Protein AF-A0A2W7SEW5-F1 (afdb_monomer)

Organism: NCBI:txid57028

Nearest PDB structures (foldseek):
  3fzh-assembly2_B  TM=6.702E-01  e=7.335E-01  Homo sapiens
  3gei-assembly2_C  TM=5.843E-01  e=5.708E-01  Chlorobaculum tepidum
  3jrm-assembly1_O  TM=4.200E-01  e=2.211E+00  Trypanosoma brucei
  3jtl-assembly1_O  TM=4.297E-01  e=3.838E+00  Trypanosoma brucei
  5vxl-assembly1_A  TM=3.438E-01  e=4.035E+00  Shigella flexneri

Foldseek 3Di:
DDPVVVVVVVVVVVVPPPDDPPPPDDDDDDDDDDDDDDDDDDDDDDDDDPPPPPPPDQQCLVLLVLLVVLLVLLVVLLVLLVVLVVDPDDPVVSQVSVVVSLVSLLVSLVSLLVSLVCQLVDPRDDDPQLNVLSVVLNVLSVVLNVVSVVDDDSVVSSVSSVVNSVSSLCSQPVPVVVVSCVVCVVPDDPPDDPVPPPRPPSNDDPDDDD

Radius of gyration: 24.4 Å; Cα contacts (8 Å, |Δi|>4): 105; chains: 1; bounding box: 63×53×71 Å

Structure (mmCIF, N/CA/C/O backbone):
data_AF-A0A2W7SEW5-F1
#
_entry.id   AF-A0A2W7SEW5-F1
#
loop_
_atom_site.group_PDB
_atom_site.id
_atom_site.type_symbol
_atom_site.label_atom_id
_atom_site.label_alt_id
_atom_site.label_comp_id
_atom_site.label_asym_id
_atom_site.label_entity_id
_atom_site.label_seq_id
_atom_site.pdbx_PDB_ins_code
_atom_site.Cartn_x
_atom_site.Cartn_y
_atom_site.Cartn_z
_atom_site.occupancy
_atom_site.B_iso_or_equiv
_atom_site.auth_seq_id
_atom_site.auth_comp_id
_atom_site.auth_asym_id
_atom_site.auth_atom_id
_atom_site.pdbx_PDB_model_num
ATOM 1 N N . MET A 1 1 ? -12.255 12.627 33.736 1.00 47.53 1 MET A N 1
ATOM 2 C CA . MET A 1 1 ? -11.093 12.650 32.822 1.00 47.53 1 MET A CA 1
ATOM 3 C C . MET A 1 1 ? -9.847 12.834 33.675 1.00 47.53 1 MET A C 1
ATOM 5 O O . MET A 1 1 ? -9.766 13.828 34.385 1.00 47.53 1 MET A O 1
ATOM 9 N N . SER A 1 2 ? -8.969 11.829 33.752 1.00 45.78 2 SER A N 1
ATOM 10 C CA . SER A 1 2 ? -7.806 11.903 34.648 1.00 45.78 2 SER A CA 1
ATOM 11 C C . SER A 1 2 ? -6.710 12.773 34.015 1.00 45.78 2 SER A C 1
ATOM 13 O O . SER A 1 2 ? -6.513 12.686 32.800 1.00 45.78 2 SER A O 1
ATOM 15 N N . PRO A 1 3 ? -5.963 13.579 34.793 1.00 49.19 3 PRO A N 1
ATOM 16 C CA . PRO A 1 3 ? -4.888 14.414 34.253 1.00 49.19 3 PRO A CA 1
ATOM 17 C C . PRO A 1 3 ? -3.811 13.584 33.536 1.00 49.19 3 PRO A C 1
ATOM 19 O O . PRO A 1 3 ? -3.187 14.069 32.602 1.00 49.19 3 PRO A O 1
ATOM 22 N N . LYS A 1 4 ? -3.663 12.297 33.876 1.00 42.34 4 LYS A N 1
ATOM 23 C CA . LYS A 1 4 ? -2.726 11.368 33.225 1.00 42.34 4 LYS A CA 1
ATOM 24 C C . LYS A 1 4 ? -3.139 10.992 31.792 1.00 42.34 4 LYS A C 1
ATOM 26 O O . LYS A 1 4 ? -2.266 10.799 30.954 1.00 42.34 4 LYS A O 1
ATOM 31 N N . SER A 1 5 ? -4.440 10.957 31.482 1.00 45.31 5 SER A N 1
ATOM 32 C CA . SER A 1 5 ? -4.936 10.701 30.116 1.00 45.31 5 SER A CA 1
ATOM 33 C C . SER A 1 5 ? -4.795 11.911 29.191 1.00 45.31 5 SER A C 1
ATOM 35 O O . SER A 1 5 ? -4.701 11.739 27.981 1.00 45.31 5 SER A O 1
ATOM 37 N N . PHE A 1 6 ? -4.752 13.127 29.743 1.00 48.56 6 PHE A N 1
ATOM 38 C CA . PHE A 1 6 ? -4.587 14.348 28.951 1.00 48.56 6 PHE A CA 1
ATOM 39 C C . PHE A 1 6 ? -3.148 14.506 28.437 1.00 48.56 6 PHE A C 1
ATOM 41 O O . PHE A 1 6 ? -2.935 14.901 27.295 1.00 48.56 6 PHE A O 1
ATOM 48 N N . PHE A 1 7 ? -2.151 14.107 29.236 1.00 45.91 7 PHE A N 1
ATOM 49 C CA . PHE A 1 7 ? -0.746 14.162 28.823 1.00 45.91 7 PHE A CA 1
ATOM 50 C C . PHE A 1 7 ? -0.387 13.141 27.732 1.00 45.91 7 PHE A C 1
ATOM 52 O O . PHE A 1 7 ? 0.429 13.456 26.870 1.00 45.91 7 PHE A O 1
ATOM 59 N N . LEU A 1 8 ? -1.018 11.959 27.701 1.00 46.84 8 LEU A N 1
ATOM 60 C CA . LEU A 1 8 ? -0.749 10.958 26.657 1.00 46.84 8 LEU A CA 1
ATOM 61 C C . LEU A 1 8 ? -1.276 11.400 25.276 1.00 46.84 8 LEU A C 1
ATOM 63 O O . LEU A 1 8 ? -0.631 11.156 24.258 1.00 46.84 8 LEU A O 1
ATOM 67 N N . PHE A 1 9 ? -2.408 12.113 25.254 1.00 46.56 9 PHE A N 1
ATOM 68 C CA . PHE A 1 9 ? -3.007 12.666 24.034 1.00 46.56 9 PHE A CA 1
ATOM 69 C C . PHE A 1 9 ? -2.140 13.768 23.399 1.00 46.56 9 PHE A C 1
ATOM 71 O O . PHE A 1 9 ? -2.052 13.856 22.175 1.00 46.56 9 PHE A O 1
ATOM 78 N N . CYS A 1 10 ? -1.440 14.569 24.210 1.00 46.47 10 CYS A N 1
ATOM 79 C CA . CYS A 1 10 ? -0.571 15.636 23.706 1.00 46.47 10 CYS A CA 1
ATOM 80 C C . CYS A 1 10 ? 0.749 15.119 23.109 1.00 46.47 10 CYS A C 1
ATOM 82 O O . CYS A 1 10 ? 1.218 15.680 22.122 1.00 46.47 10 CYS A O 1
ATOM 84 N N . PHE A 1 11 ? 1.340 14.047 23.650 1.00 43.56 11 PHE A N 1
ATOM 85 C CA . PHE A 1 11 ? 2.615 13.526 23.132 1.00 43.56 11 PHE A CA 1
ATOM 86 C C . PHE A 1 11 ? 2.466 12.719 21.833 1.00 43.56 11 PHE A C 1
ATOM 88 O O . PHE A 1 11 ? 3.335 12.811 20.968 1.00 43.56 11 PHE A O 1
ATOM 95 N N . LEU A 1 12 ? 1.355 11.999 21.641 1.00 44.78 12 LEU A N 1
ATOM 96 C CA . LEU A 1 12 ? 1.071 11.308 20.374 1.00 44.78 12 LEU A CA 1
ATOM 97 C C . LEU A 1 12 ? 0.577 12.263 19.275 1.00 44.78 12 LEU A C 1
ATOM 99 O O . LEU A 1 12 ? 0.897 12.055 18.109 1.00 44.78 12 LEU A O 1
ATOM 103 N N . GLY A 1 13 ? -0.122 13.348 19.631 1.00 43.12 13 GLY A N 1
ATOM 104 C CA . GLY A 1 13 ? -0.536 14.381 18.673 1.00 43.12 13 GLY A CA 1
ATOM 105 C C . GLY A 1 13 ? 0.619 15.239 18.1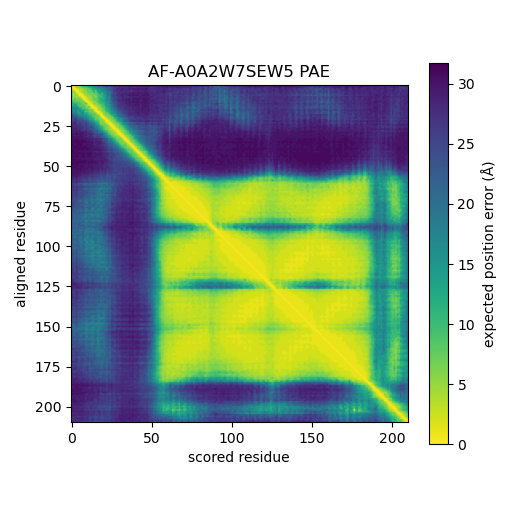40 1.00 43.12 13 GLY A C 1
ATOM 106 O O . GLY A 1 13 ? 0.611 15.618 16.972 1.00 43.12 13 GLY A O 1
ATOM 107 N N . LEU A 1 14 ? 1.645 15.515 18.955 1.00 43.53 14 LEU A N 1
ATOM 108 C CA . LEU A 1 14 ? 2.784 16.360 18.558 1.00 43.53 14 LEU A CA 1
ATOM 109 C C . LEU A 1 14 ? 3.867 15.627 17.751 1.00 43.53 14 LEU A C 1
ATOM 111 O O . LEU A 1 14 ? 4.602 16.278 17.012 1.00 43.53 14 LEU A O 1
ATOM 115 N N . ALA A 1 15 ? 3.942 14.296 17.822 1.00 41.81 15 ALA A N 1
ATOM 116 C CA . ALA A 1 15 ? 4.869 13.515 16.997 1.00 41.81 15 ALA A CA 1
ATOM 117 C C . ALA A 1 15 ? 4.378 13.303 15.546 1.00 41.81 15 ALA A C 1
ATOM 119 O O . ALA A 1 15 ? 5.155 12.881 14.694 1.00 41.81 15 ALA A O 1
ATOM 120 N N . LEU A 1 16 ? 3.108 13.612 15.248 1.00 44.47 16 LEU A N 1
ATOM 121 C CA . LEU A 1 16 ? 2.464 13.319 13.957 1.00 44.4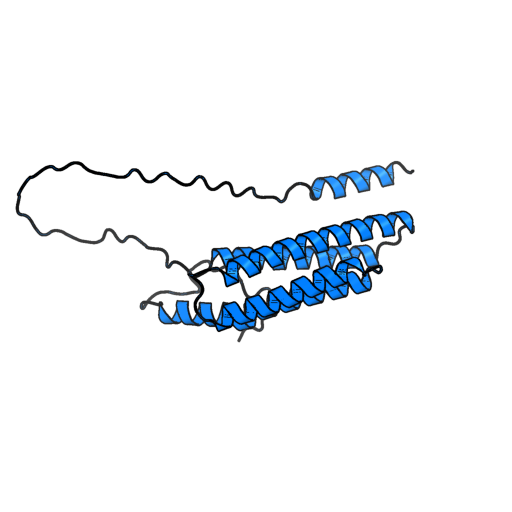7 16 LEU A CA 1
ATOM 122 C C . LEU A 1 16 ? 2.326 14.529 13.013 1.00 44.47 16 LEU A C 1
ATOM 124 O O . LEU A 1 16 ? 1.912 14.359 11.870 1.00 44.47 16 LEU A O 1
ATOM 128 N N . VAL A 1 17 ? 2.695 15.742 13.445 1.00 44.25 17 VAL A N 1
ATOM 129 C CA . VAL A 1 17 ? 2.587 16.974 12.625 1.00 44.25 17 VAL A CA 1
ATOM 130 C C . VAL A 1 17 ? 3.860 17.254 11.803 1.00 44.25 17 VAL A C 1
ATOM 132 O O . VAL A 1 17 ? 3.862 18.105 10.918 1.00 44.25 17 VAL A O 1
ATOM 135 N N . PHE A 1 18 ? 4.944 16.507 12.023 1.00 43.59 18 PHE A N 1
ATOM 136 C CA . PHE A 1 18 ? 6.248 16.750 11.398 1.00 43.59 18 PHE A CA 1
ATOM 137 C C . PHE A 1 18 ? 6.627 15.680 10.361 1.00 43.59 18 PHE A C 1
ATOM 139 O O . PHE A 1 18 ? 7.661 15.032 10.479 1.00 43.59 18 PHE A O 1
ATOM 146 N N . TRP A 1 19 ? 5.817 15.483 9.314 1.00 44.72 19 TRP A N 1
ATOM 147 C CA . TRP A 1 19 ? 6.335 14.848 8.090 1.00 44.72 19 TRP A CA 1
ATOM 148 C C . TRP A 1 19 ? 5.566 15.234 6.820 1.00 44.72 19 TRP A C 1
ATOM 150 O O . TRP A 1 19 ? 4.920 14.417 6.171 1.00 44.72 19 TRP A O 1
ATOM 160 N N . MET A 1 20 ? 5.693 16.495 6.412 1.00 32.81 20 MET A N 1
ATOM 161 C CA . MET A 1 20 ? 5.614 16.850 4.994 1.00 32.81 20 MET A CA 1
ATOM 162 C C . MET A 1 20 ? 6.879 17.619 4.614 1.00 32.81 20 MET A C 1
ATOM 164 O O . MET A 1 20 ? 6.982 18.799 4.946 1.00 32.81 20 MET A O 1
ATOM 168 N N . PRO A 1 21 ? 7.859 17.007 3.923 1.00 43.00 21 PRO A N 1
ATOM 169 C CA . PRO A 1 21 ? 8.806 17.800 3.167 1.00 43.00 21 PRO A CA 1
ATOM 170 C C . PRO A 1 21 ? 8.039 18.399 1.986 1.00 43.00 21 PRO A C 1
ATOM 172 O O . PRO A 1 21 ? 7.715 17.720 1.012 1.00 43.00 21 PRO A O 1
ATOM 175 N N . ALA A 1 22 ? 7.711 19.684 2.107 1.00 42.72 22 ALA A N 1
ATOM 176 C CA . ALA A 1 22 ? 7.365 20.519 0.974 1.00 42.72 22 ALA A CA 1
ATOM 177 C C . ALA A 1 22 ? 8.596 20.593 0.060 1.00 42.72 22 ALA A C 1
ATOM 179 O O . ALA A 1 22 ? 9.499 21.400 0.274 1.00 42.72 22 ALA A O 1
ATOM 180 N N . PHE A 1 23 ? 8.654 19.727 -0.950 1.00 39.62 23 PHE A N 1
ATOM 181 C CA . PHE A 1 23 ? 9.572 19.896 -2.069 1.00 39.62 23 PHE A CA 1
ATOM 182 C C . PHE A 1 23 ? 9.029 21.013 -2.964 1.00 39.62 23 PHE A C 1
ATOM 184 O O . PHE A 1 23 ? 8.355 20.774 -3.960 1.00 39.62 23 PHE A O 1
ATOM 191 N N . ALA A 1 24 ? 9.298 22.257 -2.576 1.00 37.41 24 ALA A N 1
ATOM 192 C CA . ALA A 1 24 ? 9.266 23.384 -3.494 1.00 37.41 24 ALA A CA 1
ATOM 193 C C . ALA A 1 24 ? 10.614 23.409 -4.229 1.00 37.41 24 ALA A C 1
ATOM 195 O O . ALA A 1 24 ? 11.582 23.994 -3.745 1.00 37.41 24 ALA A O 1
ATOM 196 N N . GLN A 1 25 ? 10.708 22.725 -5.371 1.00 37.59 25 GLN A N 1
ATOM 197 C CA . GLN A 1 25 ? 11.825 22.931 -6.290 1.00 37.59 25 GLN A CA 1
ATOM 198 C C . GLN A 1 25 ? 11.532 24.151 -7.161 1.00 37.59 25 GLN A C 1
ATOM 200 O O . GLN A 1 25 ? 10.674 24.141 -8.042 1.00 37.59 25 GLN A O 1
ATOM 205 N N . THR A 1 26 ? 12.266 25.220 -6.876 1.00 34.88 26 THR A N 1
ATOM 206 C CA . THR A 1 26 ? 12.428 26.388 -7.734 1.00 34.88 26 THR A CA 1
ATOM 207 C C . THR A 1 26 ? 13.027 25.938 -9.066 1.00 34.88 26 THR A C 1
ATOM 209 O O . THR A 1 26 ? 14.179 25.516 -9.117 1.00 34.88 26 THR A O 1
ATOM 212 N N . ILE A 1 27 ? 12.246 26.027 -10.141 1.00 37.16 27 ILE A N 1
ATOM 213 C CA . ILE A 1 27 ? 12.718 25.872 -11.520 1.00 37.16 27 ILE A CA 1
ATOM 214 C C . ILE A 1 27 ? 13.697 27.026 -11.802 1.00 37.16 27 ILE A C 1
ATOM 216 O O . ILE A 1 27 ? 13.270 28.184 -11.737 1.00 37.16 27 ILE A O 1
ATOM 220 N N . PRO A 1 28 ? 14.986 26.791 -12.114 1.00 37.00 28 PRO A N 1
ATOM 221 C CA . PRO A 1 28 ? 15.821 27.856 -12.639 1.00 37.00 28 PRO A CA 1
ATOM 222 C C . PRO A 1 28 ? 15.351 28.176 -14.061 1.00 37.00 28 PRO A C 1
ATOM 224 O O . PRO A 1 28 ? 15.346 27.330 -14.954 1.00 37.00 28 PRO A O 1
ATOM 227 N N . ALA A 1 29 ? 14.906 29.416 -14.244 1.00 34.03 29 ALA A N 1
ATOM 228 C CA . ALA A 1 29 ? 14.510 29.963 -15.528 1.00 34.03 29 ALA A CA 1
ATOM 229 C C . ALA A 1 29 ? 15.651 29.830 -16.549 1.00 34.03 29 ALA A C 1
ATOM 231 O O . ALA A 1 29 ? 16.773 30.265 -16.305 1.00 34.03 29 ALA A O 1
ATOM 232 N N . VAL A 1 30 ? 15.332 29.266 -17.712 1.00 39.06 30 VAL A N 1
ATOM 233 C CA . VAL A 1 30 ? 16.161 29.309 -18.920 1.00 39.06 30 VAL A CA 1
ATOM 234 C C . VAL A 1 30 ? 16.132 30.736 -19.484 1.00 39.06 30 VAL A C 1
ATOM 236 O O . VAL A 1 30 ? 15.051 31.191 -19.866 1.00 39.06 30 VAL A O 1
ATOM 239 N N . PRO A 1 31 ? 17.261 31.455 -19.626 1.00 37.66 31 PRO A N 1
ATOM 240 C CA . PRO A 1 31 ? 17.303 32.624 -20.491 1.00 37.66 31 PRO A CA 1
ATOM 241 C C . PRO A 1 31 ? 17.584 32.189 -21.935 1.00 37.66 31 PRO A C 1
ATOM 243 O O . PRO A 1 31 ? 18.616 31.599 -22.256 1.00 37.66 31 PRO A O 1
ATOM 246 N N . LYS A 1 32 ? 16.637 32.490 -22.825 1.00 38.16 32 LYS A N 1
ATOM 247 C CA . LYS A 1 32 ? 16.765 32.305 -24.272 1.00 38.16 32 LYS A CA 1
ATOM 248 C C . LYS A 1 32 ? 17.457 33.525 -24.898 1.00 38.16 32 LYS A C 1
ATOM 250 O O . LYS A 1 32 ? 16.972 34.644 -24.777 1.00 38.16 32 LYS A O 1
ATOM 255 N N . SER A 1 33 ? 18.474 33.222 -25.704 1.00 36.97 33 SER A N 1
ATOM 256 C CA . SER A 1 33 ? 18.864 33.870 -26.969 1.00 36.97 33 SER A CA 1
ATOM 257 C C . SER A 1 33 ? 19.933 34.984 -27.015 1.00 36.97 33 SER A C 1
ATOM 259 O O . SER A 1 33 ? 19.801 36.045 -26.421 1.00 36.97 33 SER A O 1
ATOM 261 N N . LEU A 1 34 ? 20.922 34.683 -27.876 1.00 32.50 34 LEU A N 1
ATOM 262 C CA . LEU A 1 34 ? 21.529 35.483 -28.954 1.00 32.50 34 LEU A CA 1
ATOM 263 C C . LEU A 1 34 ? 22.342 36.747 -28.619 1.00 32.50 34 LEU A C 1
ATOM 265 O O . LEU A 1 34 ? 21.792 37.812 -28.372 1.00 32.50 34 LEU A O 1
ATOM 269 N N . SER A 1 35 ? 23.650 36.676 -28.894 1.00 29.09 35 SER A N 1
ATOM 270 C CA . SER A 1 35 ? 24.317 37.705 -29.701 1.00 29.09 35 SER A CA 1
ATOM 271 C C . SER A 1 35 ? 25.503 37.129 -30.479 1.00 29.09 35 SER A C 1
ATOM 273 O O . SER A 1 35 ? 26.324 36.385 -29.953 1.00 29.09 35 SER A O 1
ATOM 275 N N . VAL A 1 36 ? 25.536 37.503 -31.754 1.00 34.16 36 VAL A N 1
ATOM 276 C CA . VAL A 1 36 ? 26.555 37.272 -32.782 1.00 34.16 36 VAL A CA 1
ATOM 277 C C . VAL A 1 36 ? 27.853 38.017 -32.438 1.00 34.16 36 VAL A C 1
ATOM 279 O O . VAL A 1 36 ? 27.797 39.119 -31.892 1.00 34.16 36 VAL A O 1
ATOM 282 N N . GLY A 1 37 ? 29.006 37.439 -32.791 1.00 30.12 37 GLY A N 1
ATOM 283 C CA . GLY A 1 37 ? 30.321 38.075 -32.662 1.00 30.12 37 GLY A CA 1
ATOM 284 C C . GLY A 1 37 ? 31.451 37.223 -33.247 1.00 30.12 37 GLY A C 1
ATOM 285 O O . GLY A 1 37 ? 31.968 36.324 -32.602 1.00 30.12 37 GLY A O 1
ATOM 286 N N . GLU A 1 38 ? 31.777 37.519 -34.496 1.00 30.56 38 GLU A N 1
ATOM 287 C CA . GLU A 1 38 ? 32.807 36.978 -35.387 1.00 30.56 38 GLU A CA 1
ATOM 288 C C . GLU A 1 38 ? 34.249 37.112 -34.842 1.00 30.56 38 GLU A C 1
ATOM 290 O O . GLU A 1 38 ? 34.602 38.139 -34.268 1.00 30.56 38 GLU A O 1
ATOM 295 N N . GLY A 1 39 ? 35.108 36.100 -35.052 1.00 29.50 39 GLY A N 1
ATOM 296 C CA . GLY A 1 39 ? 36.534 36.187 -34.701 1.00 29.50 39 GLY A CA 1
ATOM 297 C C . GLY A 1 39 ? 37.339 34.897 -34.905 1.00 29.50 39 GLY A C 1
ATOM 298 O O . GLY A 1 39 ? 37.435 34.059 -34.016 1.00 29.50 39 GLY A O 1
ATOM 299 N N . LEU A 1 40 ? 37.950 34.755 -36.083 1.00 38.50 40 LEU A N 1
ATOM 300 C CA . LEU A 1 40 ? 38.948 33.738 -36.440 1.00 38.50 40 LEU A CA 1
ATOM 301 C C . LEU A 1 40 ? 40.200 33.784 -35.539 1.00 38.50 40 LEU A C 1
ATOM 303 O O . LEU A 1 40 ? 40.872 34.813 -35.487 1.00 38.50 40 LEU A O 1
ATOM 307 N N . SER A 1 41 ? 40.621 32.642 -34.979 1.00 30.75 41 SER A N 1
ATOM 308 C CA . SER A 1 41 ? 42.050 32.288 -34.864 1.00 30.75 41 SER A CA 1
ATOM 309 C C . SER A 1 41 ? 42.286 30.797 -34.601 1.00 30.75 41 SER A C 1
ATOM 311 O O . SER A 1 41 ? 41.659 30.172 -33.753 1.00 30.75 41 SER A O 1
ATOM 313 N N . LYS A 1 42 ? 43.219 30.248 -35.387 1.00 40.00 42 LYS A N 1
ATOM 314 C CA . LYS A 1 42 ? 43.792 28.896 -35.337 1.00 40.00 42 LYS A CA 1
ATOM 315 C C . LYS A 1 42 ? 44.399 28.570 -33.967 1.00 40.00 42 LYS A C 1
ATOM 317 O O . LYS A 1 42 ? 45.171 29.369 -33.450 1.00 40.00 42 LYS A O 1
ATOM 322 N N . GLY A 1 43 ? 44.206 27.331 -33.509 1.00 27.16 43 GLY A N 1
ATOM 323 C CA . GLY A 1 43 ? 45.063 26.700 -32.502 1.00 27.16 43 GLY A CA 1
ATOM 324 C C . GLY A 1 43 ? 44.417 25.505 -31.796 1.00 27.16 43 GLY A C 1
ATOM 325 O O . GLY A 1 43 ? 43.794 25.672 -30.760 1.00 27.16 43 GLY A O 1
ATOM 326 N N . PHE A 1 44 ? 44.608 24.296 -32.326 1.00 36.09 44 PHE A N 1
ATOM 327 C CA . PHE A 1 44 ? 44.668 23.065 -31.519 1.00 36.09 44 PHE A CA 1
ATOM 328 C C . PHE A 1 44 ? 46.156 22.683 -31.380 1.00 36.09 44 PHE A C 1
ATOM 330 O O . PHE A 1 44 ? 46.926 23.099 -32.254 1.00 36.09 44 PHE A O 1
ATOM 337 N N . PRO A 1 45 ? 46.597 21.841 -30.421 1.00 50.00 45 PRO A N 1
ATOM 338 C CA . PRO A 1 45 ? 45.873 21.188 -29.322 1.00 50.00 45 PRO A CA 1
ATOM 339 C C . PRO A 1 45 ? 46.564 21.367 -27.943 1.00 50.00 45 PRO A C 1
ATOM 341 O O . PRO A 1 45 ? 47.779 21.515 -27.857 1.00 50.00 45 PRO A O 1
ATOM 344 N N . SER A 1 46 ? 45.825 21.263 -26.838 1.00 32.56 46 SER A N 1
ATOM 345 C CA . SER A 1 46 ? 46.385 20.822 -25.548 1.00 32.56 46 SER A CA 1
ATOM 346 C C . SER A 1 46 ? 45.260 20.290 -24.660 1.00 32.56 46 SER A C 1
ATOM 348 O O . SER A 1 46 ? 44.124 20.737 -24.792 1.00 32.56 46 SER A O 1
ATOM 350 N N . GLY A 1 47 ? 45.586 19.279 -23.854 1.00 28.22 47 GLY A N 1
ATOM 351 C CA . GLY A 1 47 ? 44.684 18.312 -23.219 1.00 28.22 47 GLY A CA 1
ATOM 352 C C . GLY A 1 47 ? 43.527 18.914 -22.417 1.00 28.22 47 GLY A C 1
ATOM 353 O O . GLY A 1 47 ? 43.601 20.024 -21.915 1.00 28.22 47 GLY A O 1
ATOM 354 N N . GLY A 1 48 ? 42.397 18.227 -22.293 1.00 34.09 48 GLY A N 1
ATOM 355 C CA . GLY A 1 48 ? 42.302 16.796 -22.035 1.00 34.09 48 GLY A CA 1
ATOM 356 C C . GLY A 1 48 ? 42.027 16.623 -20.544 1.00 34.09 48 GLY A C 1
ATOM 357 O O . GLY A 1 48 ? 42.891 16.928 -19.732 1.00 34.09 48 GLY A O 1
ATOM 358 N N . LEU A 1 49 ? 40.825 16.123 -20.240 1.00 38.09 49 LEU A N 1
ATOM 359 C CA . LEU A 1 49 ? 40.311 15.761 -18.914 1.00 38.09 49 LEU A CA 1
ATOM 360 C C . LEU A 1 49 ? 39.862 16.920 -18.007 1.00 38.09 49 LEU A C 1
ATOM 362 O O . LEU A 1 49 ? 40.269 17.014 -16.855 1.00 38.09 49 LEU A O 1
ATOM 366 N N . GLU A 1 50 ? 38.863 17.685 -18.448 1.00 35.47 50 GLU A N 1
ATOM 367 C CA . GLU A 1 50 ? 37.745 17.924 -17.527 1.00 35.47 50 GLU A CA 1
ATOM 368 C C . GLU A 1 50 ? 36.914 16.641 -17.529 1.00 35.47 50 GLU A C 1
ATOM 370 O O . GLU A 1 50 ? 36.000 16.459 -18.335 1.00 35.47 50 GLU A O 1
ATOM 375 N N . SER A 1 51 ? 37.304 15.682 -16.683 1.00 38.53 51 SER A N 1
ATOM 376 C CA . SER A 1 51 ? 36.423 14.574 -16.345 1.00 38.53 51 SER A CA 1
ATOM 377 C C . SER A 1 51 ? 35.236 15.184 -15.609 1.00 38.53 51 SER A C 1
ATOM 379 O O . SER A 1 51 ? 35.256 15.367 -14.390 1.00 38.53 51 SER A O 1
ATOM 381 N N . ILE A 1 52 ? 34.196 15.533 -16.362 1.00 38.12 52 ILE A N 1
ATOM 382 C CA . ILE A 1 52 ? 32.853 15.600 -15.817 1.00 38.12 52 ILE A CA 1
ATOM 383 C C . ILE A 1 52 ? 32.599 14.175 -15.338 1.00 38.12 52 ILE A C 1
ATOM 385 O O . ILE A 1 52 ? 32.249 13.298 -16.128 1.00 38.12 52 ILE A O 1
ATOM 389 N N . THR A 1 53 ? 32.867 13.925 -14.056 1.00 39.06 53 THR A N 1
ATOM 390 C CA . THR A 1 53 ? 32.389 12.752 -13.336 1.00 39.06 53 THR A CA 1
ATOM 391 C C . THR A 1 53 ? 30.872 12.867 -13.340 1.00 39.06 53 THR A C 1
ATOM 393 O O . THR A 1 53 ? 30.251 13.350 -12.395 1.00 39.06 53 THR A O 1
ATOM 396 N N . THR A 1 54 ? 30.274 12.521 -14.476 1.00 37.19 54 THR A N 1
ATOM 397 C CA . THR A 1 54 ? 28.851 12.287 -14.620 1.00 37.19 54 THR A CA 1
ATOM 398 C C . THR A 1 54 ? 28.610 11.059 -13.772 1.00 37.19 54 THR A C 1
ATOM 400 O O . THR A 1 54 ? 28.910 9.934 -14.160 1.00 37.19 54 THR A O 1
ATOM 403 N N . LYS A 1 55 ? 28.176 11.293 -12.530 1.00 42.88 55 LYS A N 1
ATOM 404 C CA . LYS A 1 55 ? 27.597 10.243 -11.703 1.00 42.88 55 LY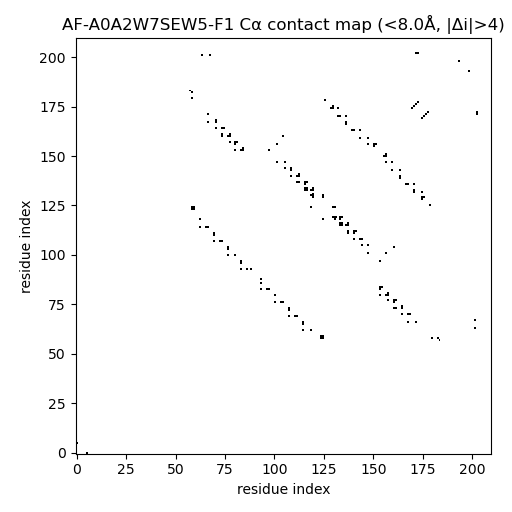S A CA 1
ATOM 405 C C . LYS A 1 55 ? 26.620 9.487 -12.610 1.00 42.88 55 LYS A C 1
ATOM 407 O O . LYS A 1 55 ? 25.783 10.162 -13.210 1.00 42.88 55 LYS A O 1
ATOM 412 N N . PRO A 1 56 ? 26.742 8.160 -12.761 1.00 49.34 56 PRO A N 1
ATOM 413 C CA . PRO A 1 56 ? 25.811 7.418 -13.590 1.00 49.34 56 PRO A CA 1
ATOM 414 C C . PRO A 1 56 ? 24.404 7.719 -13.085 1.00 49.34 56 PRO A C 1
ATOM 416 O O . PRO A 1 56 ? 24.097 7.543 -11.901 1.00 49.34 56 PRO A O 1
ATOM 419 N N . GLU A 1 57 ? 23.600 8.299 -13.967 1.00 60.19 57 GLU A N 1
ATOM 420 C CA . GLU A 1 57 ? 22.216 8.628 -13.688 1.00 60.19 57 GLU A CA 1
ATOM 421 C C . GLU A 1 57 ? 21.470 7.300 -13.615 1.00 60.19 57 GLU A C 1
ATOM 423 O O . GLU A 1 57 ? 21.277 6.620 -14.619 1.00 60.19 57 GLU A O 1
ATOM 428 N N . ILE A 1 58 ? 21.167 6.869 -12.391 1.00 64.75 58 ILE A N 1
ATOM 429 C CA . ILE A 1 58 ? 20.414 5.642 -12.150 1.00 64.75 58 ILE A CA 1
ATOM 430 C C . ILE A 1 58 ? 18.984 5.900 -12.638 1.00 64.75 58 ILE A C 1
ATOM 432 O O . ILE A 1 58 ? 18.328 6.791 -12.084 1.00 64.75 58 ILE A O 1
ATOM 436 N N . PRO A 1 59 ? 18.487 5.149 -13.634 1.00 67.19 59 PRO A N 1
ATOM 437 C CA . PRO A 1 59 ? 17.145 5.360 -14.156 1.00 67.19 59 PRO A CA 1
ATOM 438 C C . PRO A 1 59 ? 16.079 5.197 -13.058 1.00 67.19 59 PRO A C 1
ATOM 440 O O . PRO A 1 59 ? 16.161 4.291 -12.229 1.00 67.19 59 PRO A O 1
ATOM 443 N N . TYR A 1 60 ? 15.091 6.095 -13.038 1.00 72.44 60 TYR A N 1
ATOM 444 C CA . TYR A 1 60 ? 13.937 6.121 -12.112 1.00 72.44 60 TYR A CA 1
ATOM 445 C C . TYR A 1 60 ? 14.275 6.140 -10.614 1.00 72.44 60 TYR A C 1
ATOM 447 O O . TYR A 1 60 ? 13.502 5.677 -9.767 1.00 72.44 60 TYR A O 1
ATOM 455 N N . LEU A 1 61 ? 15.457 6.649 -10.252 1.00 75.50 61 LEU A N 1
ATOM 456 C CA . LEU A 1 61 ? 15.914 6.688 -8.863 1.00 75.50 61 LEU A CA 1
ATOM 457 C C . LEU A 1 61 ? 14.949 7.456 -7.944 1.00 75.50 61 LEU A C 1
ATOM 459 O O . LEU A 1 61 ? 14.763 7.079 -6.783 1.00 75.50 61 LEU A O 1
ATOM 463 N N . GLU A 1 62 ? 14.344 8.535 -8.434 1.00 78.19 62 GLU A N 1
ATOM 464 C CA . GLU A 1 62 ? 13.407 9.334 -7.643 1.00 78.19 62 GLU A CA 1
ATOM 465 C C . GLU A 1 62 ? 12.074 8.605 -7.437 1.00 78.19 62 GLU A C 1
ATOM 467 O O . GLU A 1 62 ? 11.546 8.585 -6.322 1.00 78.19 62 GLU A O 1
ATOM 472 N N . GLU A 1 63 ? 11.572 7.911 -8.453 1.00 79.62 63 GLU A N 1
ATOM 473 C CA . GLU A 1 63 ? 10.395 7.045 -8.385 1.00 79.62 63 GLU A CA 1
ATOM 474 C C . GLU A 1 63 ? 10.621 5.907 -7.382 1.00 79.62 63 GLU A C 1
ATOM 476 O O . GLU A 1 63 ? 9.773 5.643 -6.523 1.00 79.62 63 GLU A O 1
ATOM 481 N N . LEU A 1 64 ? 11.804 5.289 -7.405 1.00 79.12 64 LEU A N 1
ATOM 482 C CA . LEU A 1 64 ? 12.192 4.245 -6.458 1.00 79.12 64 LEU A CA 1
ATOM 483 C C . LEU A 1 64 ? 12.260 4.756 -5.017 1.00 79.12 64 LEU A C 1
ATOM 485 O O . LEU A 1 64 ? 11.724 4.115 -4.107 1.00 79.12 64 LEU A O 1
ATOM 489 N N . LYS A 1 65 ? 12.847 5.936 -4.783 1.00 82.44 65 LYS A N 1
ATOM 490 C CA . LYS A 1 65 ? 12.833 6.581 -3.455 1.00 82.44 65 LYS A CA 1
ATOM 491 C C . LYS A 1 65 ? 11.406 6.856 -2.986 1.00 82.44 65 LYS A C 1
ATOM 493 O O . LYS A 1 65 ? 11.078 6.656 -1.812 1.00 82.44 65 LYS A O 1
ATOM 498 N N . GLN A 1 66 ? 10.537 7.292 -3.893 1.00 82.94 66 GLN A N 1
ATOM 499 C CA . GLN A 1 66 ? 9.135 7.552 -3.588 1.00 82.94 66 GLN A CA 1
ATOM 500 C C . GLN A 1 66 ? 8.367 6.273 -3.232 1.00 82.94 66 GLN A C 1
ATOM 502 O O . GLN A 1 66 ? 7.578 6.302 -2.278 1.00 82.94 66 GLN A O 1
ATOM 507 N N . ILE A 1 67 ? 8.597 5.165 -3.940 1.00 84.25 67 ILE A N 1
ATOM 508 C CA . ILE A 1 67 ? 8.025 3.844 -3.630 1.00 84.25 67 ILE A CA 1
ATOM 509 C C . ILE A 1 67 ? 8.566 3.328 -2.292 1.00 84.25 67 ILE A C 1
ATOM 511 O O . ILE A 1 67 ? 7.800 2.879 -1.438 1.00 84.25 67 ILE A O 1
ATOM 515 N N . GLN A 1 68 ? 9.865 3.475 -2.033 1.00 83.75 68 GLN A N 1
ATOM 516 C CA . GLN A 1 68 ? 10.465 3.089 -0.756 1.00 83.75 68 GLN A CA 1
ATOM 517 C C . GLN A 1 68 ? 9.875 3.890 0.417 1.00 83.75 68 GLN A C 1
ATOM 519 O O . GLN A 1 68 ? 9.629 3.340 1.493 1.00 83.75 68 GLN A O 1
ATOM 524 N N . SER A 1 69 ? 9.598 5.181 0.216 1.00 85.56 69 SER A N 1
ATOM 525 C CA . SER A 1 69 ? 8.892 5.993 1.208 1.00 85.56 69 SER A CA 1
ATOM 526 C C . SER A 1 69 ? 7.471 5.484 1.470 1.00 85.56 69 SER A C 1
ATOM 528 O O . SER A 1 69 ? 7.052 5.513 2.623 1.00 85.56 69 SER A O 1
ATOM 530 N N . LEU A 1 70 ? 6.742 5.007 0.449 1.00 87.88 70 LEU A N 1
ATOM 531 C CA . LEU A 1 70 ? 5.420 4.391 0.648 1.00 87.88 70 LEU A CA 1
ATOM 532 C C . LEU A 1 70 ? 5.521 3.108 1.474 1.00 87.88 70 LEU A C 1
ATOM 534 O O . LEU A 1 70 ? 4.764 2.956 2.429 1.00 87.88 70 LEU A O 1
ATOM 538 N N . LYS A 1 71 ? 6.472 2.218 1.149 1.00 88.75 71 LYS A N 1
ATOM 539 C CA . LYS A 1 71 ? 6.714 0.970 1.900 1.00 88.75 71 LYS A CA 1
ATOM 540 C C . LYS A 1 71 ? 6.911 1.265 3.394 1.00 88.75 71 LYS A C 1
ATOM 542 O O . LYS A 1 71 ? 6.255 0.668 4.241 1.00 88.75 71 LYS A O 1
ATOM 547 N N . LYS A 1 72 ? 7.724 2.278 3.723 1.00 88.31 72 LYS A N 1
ATOM 548 C CA . LYS A 1 72 ? 7.930 2.728 5.114 1.00 88.31 72 LYS A CA 1
ATOM 549 C C . LYS A 1 72 ? 6.641 3.233 5.773 1.00 88.31 72 LYS A C 1
ATOM 551 O O . LYS A 1 72 ? 6.401 2.936 6.942 1.00 88.31 72 LYS A O 1
ATOM 556 N N . SER A 1 73 ? 5.811 3.983 5.048 1.00 89.44 73 SER A N 1
ATOM 557 C CA . SER A 1 73 ? 4.514 4.447 5.554 1.00 89.44 73 SER A CA 1
ATOM 558 C C . SER A 1 73 ? 3.545 3.288 5.818 1.00 89.44 73 SER A C 1
ATOM 560 O O . SER A 1 73 ? 2.859 3.306 6.840 1.00 89.44 73 SER A O 1
ATOM 562 N N . TYR A 1 74 ? 3.537 2.264 4.959 1.00 90.81 74 TYR A N 1
ATOM 563 C CA . TYR A 1 74 ? 2.778 1.029 5.171 1.00 90.81 74 TYR A CA 1
ATOM 564 C C . TYR A 1 74 ? 3.245 0.273 6.416 1.00 90.81 74 TYR A C 1
ATOM 566 O O . TYR A 1 74 ? 2.420 -0.082 7.257 1.00 90.81 74 TYR A O 1
ATOM 574 N N . ASP A 1 75 ? 4.555 0.087 6.585 1.00 89.31 75 ASP A N 1
ATOM 575 C CA . ASP A 1 75 ? 5.113 -0.598 7.756 1.00 89.31 75 ASP A CA 1
ATOM 576 C C . ASP A 1 75 ? 4.795 0.147 9.064 1.00 89.31 75 ASP A C 1
ATOM 578 O O . ASP A 1 75 ? 4.447 -0.477 10.071 1.00 89.31 75 ASP A O 1
ATOM 582 N N . SER A 1 76 ? 4.853 1.485 9.045 1.00 90.75 76 SER A N 1
ATOM 583 C CA . SER A 1 76 ? 4.455 2.319 10.186 1.00 90.75 76 SER A CA 1
ATOM 584 C C . SER A 1 76 ? 2.978 2.133 10.528 1.00 90.75 76 SER A C 1
ATOM 586 O O . SER A 1 76 ? 2.645 1.869 11.681 1.00 90.75 76 SER A O 1
ATOM 588 N N . LEU A 1 77 ? 2.090 2.227 9.533 1.00 91.62 77 LEU A N 1
ATOM 589 C CA . LEU A 1 77 ? 0.648 2.062 9.729 1.00 91.62 77 LEU A CA 1
ATOM 590 C C . LEU A 1 77 ? 0.301 0.652 10.223 1.00 91.62 77 LEU A C 1
ATOM 592 O O . LEU A 1 77 ? -0.520 0.489 11.122 1.00 91.62 77 LEU A O 1
ATOM 596 N N . ARG A 1 78 ? 0.969 -0.373 9.691 1.00 90.38 78 ARG A N 1
ATOM 597 C CA . ARG A 1 78 ? 0.824 -1.757 10.149 1.00 90.38 78 ARG A CA 1
ATOM 598 C C . ARG A 1 78 ? 1.185 -1.901 11.625 1.00 90.38 78 ARG A C 1
ATOM 600 O O . ARG A 1 78 ? 0.466 -2.563 12.372 1.00 90.38 78 ARG A O 1
ATOM 607 N N . LYS A 1 79 ? 2.290 -1.286 12.055 1.00 89.31 79 LYS A N 1
ATOM 608 C CA . LYS A 1 79 ? 2.705 -1.301 13.462 1.00 89.31 79 LYS A CA 1
ATOM 609 C C . LYS A 1 79 ? 1.650 -0.646 14.356 1.00 89.31 79 LYS A C 1
ATOM 611 O O . LYS A 1 79 ? 1.266 -1.231 15.362 1.00 89.31 79 LYS A O 1
ATOM 616 N N . GLU A 1 80 ? 1.138 0.511 13.952 1.00 87.81 80 GLU A N 1
ATOM 617 C CA . GLU A 1 80 ? 0.082 1.219 14.684 1.00 87.81 80 GLU A CA 1
ATOM 618 C C . GLU A 1 80 ? -1.214 0.402 14.784 1.00 87.81 80 GLU A C 1
ATOM 620 O O . GLU A 1 80 ? -1.848 0.385 15.834 1.00 87.81 80 GLU A O 1
ATOM 625 N N . LEU A 1 81 ? -1.604 -0.315 13.724 1.00 89.81 81 LEU A N 1
ATOM 626 C CA . LEU A 1 81 ? -2.787 -1.183 13.744 1.00 89.81 81 LEU A CA 1
ATOM 627 C C . LEU A 1 81 ? -2.628 -2.368 14.702 1.00 89.81 81 LEU A C 1
ATOM 629 O O . LEU A 1 81 ? -3.586 -2.728 15.392 1.00 89.81 81 LEU A O 1
ATOM 633 N N . LYS A 1 82 ? -1.423 -2.944 14.788 1.00 89.44 82 LYS A N 1
ATOM 634 C CA . LYS A 1 82 ? -1.105 -3.982 15.780 1.00 89.44 82 LYS A CA 1
ATOM 635 C C . LYS A 1 82 ? -1.188 -3.435 17.199 1.00 89.44 82 LYS A C 1
ATOM 637 O O . LYS A 1 82 ? -1.876 -4.020 18.030 1.00 89.44 82 LYS A O 1
ATOM 642 N N . GLU A 1 83 ? -0.574 -2.279 17.446 1.00 87.38 83 GLU A N 1
ATOM 643 C CA . GLU A 1 83 ? -0.656 -1.595 18.739 1.00 87.38 83 GLU A CA 1
ATOM 644 C C . GLU A 1 83 ? -2.125 -1.301 19.103 1.00 87.38 83 GLU A C 1
ATOM 646 O O . GLU A 1 83 ? -2.571 -1.629 20.200 1.00 87.38 83 GLU A O 1
ATOM 651 N N . LEU A 1 84 ? -2.930 -0.798 18.160 1.00 86.31 84 LEU A N 1
ATOM 652 C CA . LEU A 1 84 ? -4.353 -0.513 18.367 1.00 86.31 84 LEU A CA 1
ATOM 653 C C . LEU A 1 84 ? -5.177 -1.754 18.745 1.00 86.31 84 LEU A C 1
ATOM 655 O O . LEU A 1 84 ? -6.113 -1.670 19.544 1.00 86.31 84 LEU A O 1
ATOM 659 N N . LYS A 1 85 ? -4.840 -2.914 18.180 1.00 84.50 85 LYS A N 1
ATOM 660 C CA . LYS A 1 85 ? -5.490 -4.192 18.492 1.00 84.50 85 LYS A CA 1
ATOM 661 C C . LYS A 1 85 ? -5.229 -4.621 19.937 1.00 84.50 85 LYS A C 1
ATOM 663 O O . LYS A 1 85 ? -6.141 -5.144 20.580 1.00 84.50 85 LYS A O 1
ATOM 668 N N . GLU A 1 86 ? -4.019 -4.362 20.426 1.00 85.75 86 GLU A N 1
ATOM 669 C CA . GLU A 1 86 ? -3.542 -4.705 21.771 1.00 85.75 86 GLU A CA 1
ATOM 670 C C . GLU A 1 86 ? -3.987 -3.700 22.849 1.00 85.75 86 GLU A C 1
ATOM 672 O O . GLU A 1 86 ? -4.034 -4.040 24.035 1.00 85.75 86 GLU A O 1
ATOM 677 N N . ILE A 1 87 ? -4.372 -2.476 22.466 1.00 82.81 87 ILE A N 1
ATOM 678 C CA . ILE A 1 87 ? -4.867 -1.465 23.407 1.00 82.81 87 ILE A CA 1
ATOM 679 C C . ILE A 1 87 ? -6.135 -1.958 24.128 1.00 82.81 87 ILE A C 1
ATOM 681 O O . ILE A 1 87 ? -7.205 -2.168 23.542 1.00 82.81 87 ILE A O 1
ATOM 685 N N . THR A 1 88 ? -6.022 -2.047 25.455 1.00 72.38 88 THR A N 1
ATOM 686 C CA . THR A 1 88 ? -7.153 -2.219 26.374 1.00 72.38 88 THR A CA 1
ATOM 687 C C . THR A 1 88 ? -7.704 -0.837 26.742 1.00 72.38 88 THR A C 1
ATOM 689 O O . THR A 1 88 ? -7.411 -0.300 27.807 1.00 72.38 88 THR A O 1
ATOM 692 N N . ALA A 1 89 ? -8.448 -0.223 25.822 1.00 73.06 89 ALA A N 1
ATOM 693 C CA . ALA A 1 89 ? -9.138 1.054 26.025 1.00 73.06 89 ALA A CA 1
ATOM 694 C C . ALA A 1 89 ? -10.660 0.873 25.973 1.00 73.06 89 ALA A C 1
ATOM 696 O O . ALA A 1 89 ? -11.156 -0.141 25.472 1.00 73.06 89 ALA A O 1
ATOM 697 N N . ASP A 1 90 ? -11.396 1.859 26.488 1.00 79.44 90 ASP A N 1
ATOM 698 C CA . ASP A 1 90 ? -12.852 1.901 26.350 1.00 79.44 90 ASP A CA 1
ATOM 699 C C . ASP A 1 90 ? -13.283 2.018 24.874 1.00 79.44 90 ASP A C 1
ATOM 701 O O . ASP A 1 90 ? -12.499 2.402 23.999 1.00 79.44 90 ASP A O 1
ATOM 705 N N . SER A 1 91 ? -14.533 1.638 24.585 1.00 80.25 91 SER A N 1
ATOM 706 C CA . SER A 1 91 ? -15.052 1.547 23.213 1.00 80.25 91 SER A CA 1
ATOM 707 C C . SER A 1 91 ? -14.930 2.865 22.447 1.00 80.25 91 SER A C 1
ATOM 709 O O . SER A 1 91 ? -14.500 2.865 21.301 1.00 80.25 91 SER A O 1
ATOM 711 N N . THR A 1 92 ? -15.204 3.996 23.097 1.00 83.19 92 THR A N 1
ATOM 712 C CA . THR A 1 92 ? -15.168 5.324 22.468 1.00 83.19 92 THR A CA 1
ATOM 713 C C . THR A 1 92 ? -13.753 5.716 22.040 1.00 83.19 92 THR A C 1
ATOM 715 O O . THR A 1 92 ? -13.550 6.262 20.949 1.00 83.19 92 THR A O 1
ATOM 718 N N . GLN A 1 93 ? -12.753 5.430 22.878 1.00 84.44 93 GLN A N 1
ATOM 719 C CA . GLN A 1 93 ? -11.348 5.661 22.536 1.00 84.44 93 GLN A CA 1
ATOM 720 C C . GLN A 1 93 ? -10.894 4.762 21.384 1.00 84.44 93 GLN A C 1
ATOM 722 O O . GLN A 1 93 ? -10.227 5.237 20.463 1.00 84.44 93 GLN A O 1
ATOM 727 N N . ARG A 1 94 ? -11.290 3.483 21.397 1.00 85.38 94 ARG A N 1
ATOM 728 C CA . ARG A 1 94 ? -10.973 2.543 20.312 1.00 85.38 94 ARG A CA 1
ATOM 729 C C . ARG A 1 94 ? -11.596 2.965 18.983 1.00 85.38 94 ARG A C 1
ATOM 731 O O . ARG A 1 94 ? -10.896 2.945 17.975 1.00 85.38 94 ARG A O 1
ATOM 738 N N . ASP A 1 95 ? -12.851 3.405 18.985 1.00 87.12 95 ASP A N 1
ATOM 739 C CA . ASP A 1 95 ? -13.555 3.859 17.778 1.00 87.12 95 ASP A CA 1
ATOM 740 C C . ASP A 1 95 ? -12.910 5.120 17.182 1.00 87.12 95 ASP A C 1
ATOM 742 O O . ASP A 1 95 ? -12.750 5.239 15.963 1.00 87.12 95 ASP A O 1
ATOM 746 N N . SER A 1 96 ? -12.463 6.038 18.044 1.00 88.88 96 SER A N 1
ATOM 747 C CA . SER A 1 96 ? -11.752 7.255 17.629 1.00 88.88 96 SER A CA 1
ATOM 748 C C . SER A 1 96 ? -10.408 6.926 16.970 1.00 88.88 96 SER A C 1
ATOM 750 O O . SER A 1 96 ? -10.095 7.433 15.893 1.00 88.88 96 SER A O 1
ATOM 752 N N . LEU A 1 97 ? -9.622 6.038 17.588 1.00 90.50 97 LEU A N 1
ATOM 753 C CA . LEU A 1 97 ? -8.334 5.600 17.045 1.00 90.50 97 LEU A CA 1
ATOM 754 C C . LEU A 1 97 ? -8.498 4.788 15.753 1.00 90.50 97 LEU A C 1
ATOM 756 O O . LEU A 1 97 ? -7.710 4.944 14.822 1.00 90.50 97 LEU A O 1
ATOM 760 N N . PHE A 1 98 ? -9.537 3.958 15.669 1.00 92.50 98 PHE A N 1
ATOM 761 C CA . PHE A 1 98 ? -9.869 3.226 14.451 1.00 92.50 98 PHE A CA 1
ATOM 762 C C . PHE A 1 98 ? -10.241 4.172 13.303 1.00 92.50 98 PHE A C 1
ATOM 764 O O . PHE A 1 98 ? -9.750 4.000 12.187 1.00 92.50 98 PHE A O 1
ATOM 771 N N . THR A 1 99 ? -11.040 5.207 13.579 1.00 93.38 99 THR A N 1
ATOM 772 C CA . THR A 1 99 ? -11.388 6.242 12.592 1.00 93.38 99 THR A CA 1
ATOM 773 C C . THR A 1 99 ? -10.135 6.942 12.067 1.00 93.38 99 THR A C 1
ATOM 775 O O . THR A 1 99 ? -9.944 7.028 10.855 1.00 93.38 99 THR A O 1
ATOM 778 N N . LEU A 1 100 ? -9.223 7.338 12.960 1.00 93.38 100 LEU A N 1
ATOM 779 C CA . LEU A 1 100 ? -7.948 7.948 12.579 1.00 93.38 100 LEU A CA 1
ATOM 780 C C . LEU A 1 100 ? -7.089 7.008 11.713 1.00 93.38 100 LEU A C 1
ATOM 782 O O . LEU A 1 100 ? -6.530 7.424 10.696 1.00 93.38 100 LEU A O 1
ATOM 786 N N . ALA A 1 101 ? -6.994 5.728 12.078 1.00 93.88 101 ALA A N 1
ATOM 787 C CA . ALA A 1 101 ? -6.252 4.741 11.294 1.00 93.88 101 ALA A CA 1
ATOM 788 C C . ALA A 1 101 ? -6.867 4.535 9.896 1.00 93.88 101 ALA A C 1
ATOM 790 O O . ALA A 1 101 ? -6.142 4.395 8.905 1.00 93.88 101 ALA A O 1
ATOM 791 N N . LYS A 1 102 ? -8.201 4.572 9.792 1.00 95.69 102 LYS A N 1
ATOM 792 C CA . LYS A 1 102 ? -8.935 4.494 8.522 1.00 95.69 102 LYS A CA 1
ATOM 793 C C . LYS A 1 102 ? -8.668 5.719 7.639 1.00 95.69 102 LYS A C 1
ATOM 795 O O . LYS A 1 102 ? -8.380 5.556 6.454 1.00 95.69 102 LYS A O 1
ATOM 800 N N . GLU A 1 103 ? -8.669 6.925 8.204 1.00 95.06 103 GLU A N 1
ATOM 801 C CA . GLU A 1 103 ? -8.306 8.158 7.487 1.00 95.06 103 GLU A CA 1
ATOM 802 C C . GLU A 1 103 ? -6.862 8.127 6.973 1.00 95.06 103 GLU A C 1
ATOM 804 O O . GLU A 1 103 ? -6.601 8.452 5.812 1.00 95.06 103 GLU A O 1
ATOM 809 N N . ARG A 1 104 ? -5.917 7.661 7.797 1.00 92.62 104 ARG A N 1
ATOM 810 C CA . ARG A 1 104 ? -4.515 7.499 7.381 1.00 92.62 104 ARG A CA 1
ATOM 811 C C . ARG A 1 104 ? -4.356 6.462 6.275 1.00 92.62 104 ARG A C 1
ATOM 813 O O . ARG A 1 104 ? -3.623 6.707 5.319 1.00 92.62 104 ARG A O 1
ATOM 820 N N . SER A 1 105 ? -5.080 5.347 6.361 1.00 94.94 105 SER A N 1
ATOM 821 C CA . SER A 1 105 ? -5.113 4.330 5.300 1.00 94.94 105 SER A CA 1
ATOM 822 C C . SER A 1 105 ? -5.617 4.922 3.982 1.00 94.94 105 SER A C 1
ATOM 824 O O . SER A 1 105 ? -5.032 4.684 2.928 1.00 94.94 105 SER A O 1
ATOM 826 N N . LYS A 1 106 ? -6.657 5.765 4.037 1.00 96.94 106 LYS A N 1
ATOM 827 C CA . LYS A 1 106 ? -7.193 6.471 2.865 1.00 96.94 106 LYS A CA 1
ATOM 828 C C . LYS A 1 106 ? -6.158 7.402 2.237 1.00 96.94 106 LYS A C 1
ATOM 830 O O . LYS A 1 106 ? -5.970 7.371 1.022 1.00 96.94 106 LYS A O 1
ATOM 835 N N . ALA A 1 107 ? -5.474 8.201 3.055 1.00 95.12 107 ALA A N 1
ATOM 836 C CA . ALA A 1 107 ? -4.425 9.104 2.589 1.00 95.12 107 ALA A CA 1
ATOM 837 C C . ALA A 1 107 ? -3.253 8.345 1.944 1.00 95.12 107 ALA A C 1
ATOM 839 O O . ALA A 1 107 ? -2.735 8.772 0.911 1.00 95.12 107 ALA A O 1
ATOM 840 N N . LEU A 1 108 ? -2.870 7.200 2.514 1.00 94.75 108 LEU A N 1
ATOM 841 C CA . LEU A 1 108 ? -1.793 6.370 1.985 1.00 94.75 108 LEU A CA 1
ATOM 842 C C . LEU A 1 108 ? -2.153 5.756 0.624 1.00 94.75 108 LEU A C 1
ATOM 844 O O . LEU A 1 108 ? -1.368 5.867 -0.316 1.00 94.75 108 LEU A O 1
ATOM 848 N N . LEU A 1 109 ? -3.366 5.209 0.480 1.00 96.88 109 LEU A N 1
ATOM 849 C CA . LEU A 1 109 ? -3.870 4.702 -0.805 1.00 96.88 109 LEU A CA 1
ATOM 850 C C . LEU A 1 109 ? -3.963 5.806 -1.870 1.00 96.88 109 LEU A C 1
ATOM 852 O O . LEU A 1 109 ? -3.761 5.556 -3.059 1.00 96.88 109 LEU A O 1
ATOM 856 N N . GLU A 1 110 ? -4.290 7.036 -1.468 1.00 96.75 110 GLU A N 1
ATOM 857 C CA . GLU A 1 110 ? -4.306 8.194 -2.365 1.00 96.75 110 GLU A CA 1
ATOM 858 C C . GLU A 1 110 ? -2.902 8.546 -2.860 1.00 96.75 110 GLU A C 1
ATOM 860 O O . GLU A 1 110 ? -2.696 8.750 -4.057 1.00 96.75 110 GLU A O 1
ATOM 865 N N . GLN A 1 111 ? -1.925 8.561 -1.954 1.00 94.25 111 GLN A N 1
ATOM 866 C CA . GLN A 1 111 ? -0.530 8.795 -2.305 1.00 94.25 111 GLN A CA 1
ATOM 867 C C . GLN A 1 111 ? 0.019 7.693 -3.220 1.00 94.25 111 GLN A C 1
ATOM 869 O O . GLN A 1 111 ? 0.727 7.998 -4.179 1.00 94.25 111 GLN A O 1
ATOM 874 N N . GLU A 1 112 ? -0.309 6.432 -2.940 1.00 94.69 112 GLU A N 1
ATOM 875 C CA . GLU A 1 112 ? 0.072 5.302 -3.786 1.00 94.69 112 GLU A CA 1
ATOM 876 C C . GLU A 1 112 ? -0.537 5.416 -5.183 1.00 94.69 112 GLU A C 1
ATOM 878 O O . GLU A 1 112 ? 0.189 5.290 -6.165 1.00 94.69 112 GLU A O 1
ATOM 883 N N . SER A 1 113 ? -1.828 5.751 -5.289 1.00 95.94 113 SER A N 1
ATOM 884 C CA . SER A 1 113 ? -2.480 5.927 -6.597 1.00 95.94 113 SER A CA 1
ATOM 885 C C . SER A 1 113 ? -1.780 6.980 -7.444 1.00 95.94 113 SER A C 1
ATOM 887 O O . SER A 1 113 ? -1.447 6.710 -8.591 1.00 95.94 113 SER A O 1
ATOM 889 N N . LYS A 1 114 ? -1.496 8.152 -6.861 1.00 94.19 114 LYS A N 1
ATOM 890 C CA . LYS A 1 114 ? -0.810 9.242 -7.567 1.00 94.19 114 LYS A CA 1
ATOM 891 C C . LYS A 1 114 ? 0.566 8.817 -8.063 1.00 94.19 114 LYS A C 1
ATOM 893 O O . LYS A 1 114 ? 0.924 9.106 -9.195 1.00 94.19 114 LYS A O 1
ATOM 898 N N . LYS A 1 115 ? 1.324 8.102 -7.228 1.00 91.06 115 LYS A N 1
ATOM 899 C CA . LYS A 1 115 ? 2.656 7.609 -7.595 1.00 91.06 115 LYS A CA 1
ATOM 900 C C . LYS A 1 115 ? 2.588 6.576 -8.717 1.00 91.06 115 LYS A C 1
ATOM 902 O O . LYS A 1 115 ? 3.376 6.662 -9.649 1.00 91.06 115 LYS A O 1
ATOM 907 N N . LEU A 1 116 ? 1.633 5.647 -8.667 1.00 92.56 116 LEU A N 1
ATOM 908 C CA . LEU A 1 116 ? 1.418 4.670 -9.737 1.00 92.56 116 LEU A CA 1
ATOM 909 C C . LEU A 1 116 ? 0.962 5.339 -11.040 1.00 92.56 116 LEU A C 1
ATOM 911 O O . LEU A 1 116 ? 1.425 4.958 -12.109 1.00 92.56 116 LEU A O 1
ATOM 915 N N . GLU A 1 117 ? 0.104 6.358 -10.971 1.00 93.00 117 GLU A N 1
ATOM 916 C CA . GLU A 1 117 ? -0.292 7.159 -12.137 1.00 93.00 117 GLU A CA 1
ATOM 917 C C . GLU A 1 117 ? 0.906 7.881 -12.762 1.00 93.00 117 GLU A C 1
ATOM 919 O O . GLU A 1 117 ? 1.082 7.809 -13.978 1.00 93.00 117 GLU A O 1
ATOM 924 N N . SER A 1 118 ? 1.765 8.504 -11.948 1.00 89.12 118 SER A N 1
ATOM 925 C CA . SER A 1 118 ? 3.016 9.108 -12.424 1.00 89.12 118 SER A CA 1
ATOM 926 C C . SER A 1 118 ? 3.947 8.073 -13.059 1.00 89.12 118 SER A C 1
ATOM 928 O O . SER A 1 118 ? 4.523 8.342 -14.107 1.00 89.12 118 SER A O 1
ATOM 930 N N . LEU A 1 119 ? 4.041 6.873 -12.480 1.00 87.06 119 LEU A N 1
ATOM 931 C CA . LEU A 1 119 ? 4.851 5.773 -13.010 1.00 87.06 119 LEU A CA 1
ATOM 932 C C . LEU A 1 119 ? 4.348 5.302 -14.387 1.00 87.06 119 LEU A C 1
ATOM 934 O O . LEU A 1 119 ? 5.133 5.054 -15.294 1.00 87.06 119 LEU A O 1
ATOM 938 N N . ILE A 1 120 ? 3.028 5.223 -14.571 1.00 89.81 120 ILE A N 1
ATOM 939 C CA . ILE A 1 120 ? 2.406 4.845 -15.851 1.00 89.81 120 ILE A CA 1
ATOM 940 C C . ILE A 1 120 ? 2.639 5.921 -16.923 1.00 89.81 120 ILE A C 1
ATOM 942 O O . ILE A 1 120 ? 2.848 5.592 -18.092 1.00 89.81 120 ILE A O 1
ATOM 946 N N . GLN A 1 121 ? 2.573 7.196 -16.531 1.00 87.44 121 GLN A N 1
ATOM 947 C CA . GLN A 1 121 ? 2.724 8.344 -17.430 1.00 87.44 121 GLN A CA 1
ATOM 948 C C . GLN A 1 121 ? 4.182 8.689 -17.743 1.00 87.44 121 GLN A C 1
ATOM 950 O O . GLN A 1 121 ? 4.422 9.419 -18.700 1.00 87.44 121 GLN A O 1
ATOM 955 N N . SER A 1 122 ? 5.139 8.180 -16.963 1.00 82.75 122 SER A N 1
ATOM 956 C CA . SER A 1 122 ? 6.559 8.425 -17.194 1.00 82.75 122 SER A CA 1
ATOM 957 C C . SER A 1 122 ? 6.983 7.884 -18.563 1.00 82.75 122 SER A C 1
ATOM 959 O O . SER A 1 122 ? 6.745 6.721 -18.916 1.00 82.75 122 SER A O 1
ATOM 961 N N . GLU A 1 123 ? 7.590 8.762 -19.358 1.00 78.56 123 GLU A N 1
ATOM 962 C CA . GLU A 1 123 ? 8.231 8.402 -20.626 1.00 78.56 123 GLU A CA 1
ATOM 963 C C . GLU A 1 123 ? 9.597 7.772 -20.396 1.00 78.56 123 GLU A C 1
ATOM 965 O O . GLU A 1 123 ? 10.050 6.979 -21.218 1.00 78.56 123 GLU A O 1
ATOM 970 N N . ASP A 1 124 ? 10.210 8.086 -19.257 1.00 72.50 124 ASP A N 1
ATOM 971 C CA . ASP A 1 124 ? 11.540 7.617 -18.947 1.00 72.50 124 ASP A CA 1
ATOM 972 C C . ASP A 1 124 ? 11.491 6.101 -18.669 1.00 72.50 124 ASP A C 1
ATOM 974 O O . ASP A 1 124 ? 12.389 5.388 -19.091 1.00 72.50 124 ASP A O 1
ATOM 978 N N . ILE A 1 125 ? 10.423 5.561 -18.061 1.00 70.25 125 ILE A N 1
ATOM 979 C CA . ILE A 1 125 ? 10.348 4.140 -17.663 1.00 70.25 125 ILE A CA 1
ATOM 980 C C . ILE A 1 125 ? 10.269 3.186 -18.868 1.00 70.25 125 ILE A C 1
ATOM 982 O O . ILE A 1 125 ? 9.279 3.205 -19.608 1.00 70.25 125 ILE A O 1
ATOM 986 N N . PRO A 1 126 ? 11.252 2.279 -19.037 1.00 68.62 126 PRO A N 1
ATOM 987 C CA . PRO A 1 126 ? 11.327 1.361 -20.150 1.00 68.62 126 PRO A CA 1
ATOM 988 C C . PRO A 1 126 ? 10.414 0.163 -19.900 1.00 68.62 126 PRO A C 1
ATOM 990 O O . PRO A 1 126 ? 10.332 -0.376 -18.795 1.00 68.62 126 PRO A O 1
ATOM 993 N N . GLY A 1 127 ? 9.799 -0.317 -20.975 1.00 74.19 127 GLY A N 1
ATOM 994 C CA . GLY A 1 127 ? 9.021 -1.548 -20.960 1.00 74.19 127 GLY A CA 1
ATOM 995 C C . GLY A 1 127 ? 7.546 -1.320 -20.647 1.00 74.19 127 GLY A C 1
ATOM 996 O O . GLY A 1 127 ? 7.158 -0.812 -19.591 1.00 74.19 127 GLY A O 1
ATOM 997 N N . GLU A 1 128 ? 6.703 -1.774 -21.570 1.00 86.00 128 GLU A N 1
ATOM 998 C CA . GLU A 1 128 ? 5.253 -1.837 -21.377 1.00 86.00 128 GLU A CA 1
ATOM 999 C C . GLU A 1 128 ? 4.883 -2.740 -20.192 1.00 86.00 128 GLU A C 1
ATOM 1001 O O . GLU A 1 128 ? 3.828 -2.580 -19.580 1.00 86.00 128 GLU A O 1
ATOM 100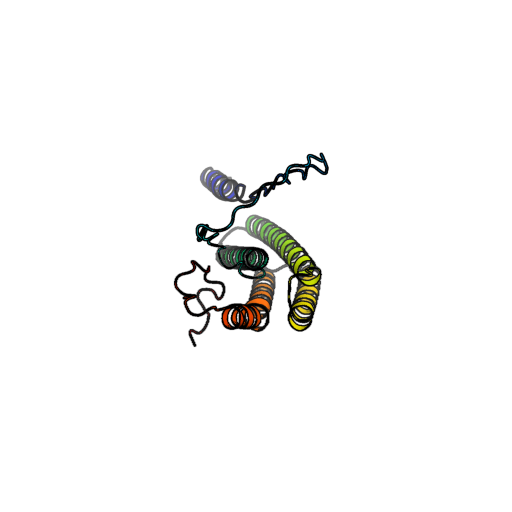6 N N . GLU A 1 129 ? 5.756 -3.674 -19.817 1.00 86.56 129 GLU A N 1
ATOM 1007 C CA . GLU A 1 129 ? 5.582 -4.572 -18.683 1.00 86.56 129 GLU A CA 1
ATOM 1008 C C . GLU A 1 129 ? 5.485 -3.811 -17.355 1.00 86.56 129 GLU A C 1
ATOM 1010 O O . GLU A 1 129 ? 4.563 -4.077 -16.581 1.00 86.56 129 GLU A O 1
ATOM 1015 N N . ILE A 1 130 ? 6.359 -2.822 -17.110 1.00 87.69 130 ILE A N 1
ATOM 1016 C CA . ILE A 1 130 ? 6.302 -2.012 -15.880 1.00 87.69 130 ILE A CA 1
ATOM 1017 C C . ILE A 1 130 ? 5.024 -1.176 -15.873 1.00 87.69 130 ILE A C 1
ATOM 1019 O O . ILE A 1 130 ? 4.333 -1.120 -14.853 1.00 87.69 130 ILE A O 1
ATOM 1023 N N . LYS A 1 131 ? 4.652 -0.570 -17.007 1.00 90.69 131 LYS A N 1
ATOM 1024 C CA . LYS A 1 131 ? 3.417 0.226 -17.116 1.00 90.69 131 LYS A CA 1
ATOM 1025 C C . LYS A 1 131 ? 2.174 -0.626 -16.868 1.00 90.69 131 LYS A C 1
ATOM 1027 O O . LYS A 1 131 ? 1.289 -0.222 -16.111 1.00 90.69 131 LYS A O 1
ATOM 1032 N N . ASN A 1 132 ? 2.133 -1.838 -17.416 1.00 93.25 132 ASN A N 1
ATOM 1033 C CA . ASN A 1 132 ? 1.043 -2.787 -17.200 1.00 93.25 132 ASN A CA 1
ATOM 1034 C C . ASN A 1 132 ? 0.984 -3.285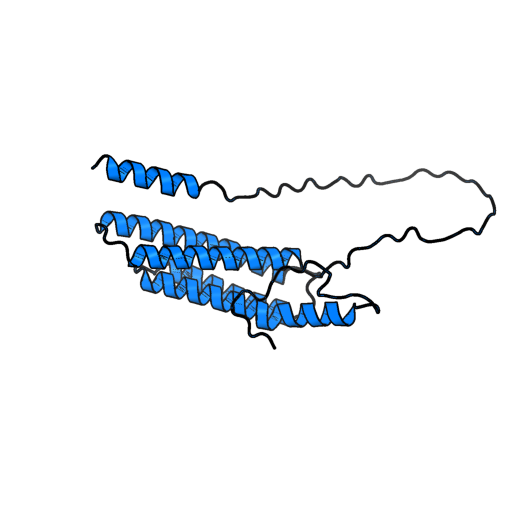 -15.749 1.00 93.25 132 ASN A C 1
ATOM 1036 O O . ASN A 1 132 ? -0.096 -3.295 -15.154 1.00 93.25 132 ASN A O 1
ATOM 1040 N N . ALA A 1 133 ? 2.120 -3.637 -15.142 1.00 92.81 133 ALA A N 1
ATOM 1041 C CA . ALA A 1 133 ? 2.186 -4.019 -13.730 1.00 92.81 133 ALA A CA 1
ATOM 1042 C C . ALA A 1 133 ? 1.740 -2.869 -12.807 1.00 92.81 133 ALA A C 1
ATOM 1044 O O . ALA A 1 133 ? 0.977 -3.081 -11.859 1.00 92.81 133 ALA A O 1
ATOM 1045 N N . SER A 1 134 ? 2.139 -1.638 -13.132 1.00 93.75 134 SER A N 1
ATOM 1046 C CA . SER A 1 134 ? 1.747 -0.423 -12.409 1.00 93.75 134 SER A CA 1
ATOM 1047 C C . SER A 1 134 ? 0.251 -0.155 -12.530 1.00 93.75 134 SER A C 1
ATOM 1049 O O . SER A 1 134 ? -0.401 0.140 -11.531 1.00 93.75 134 SER A O 1
ATOM 1051 N N . LYS A 1 135 ? -0.324 -0.334 -13.725 1.00 96.19 135 LYS A N 1
ATOM 1052 C CA . LYS A 1 135 ? -1.766 -0.211 -13.969 1.00 96.19 135 LYS A CA 1
ATOM 1053 C C . LYS A 1 135 ? -2.569 -1.262 -13.205 1.00 96.19 135 LYS A C 1
ATOM 1055 O O . LYS A 1 135 ? -3.536 -0.914 -12.533 1.00 96.19 135 LYS A O 1
ATOM 1060 N N . ASN A 1 136 ? -2.133 -2.519 -13.233 1.00 96.31 136 ASN A N 1
ATOM 1061 C CA . ASN A 1 136 ? -2.767 -3.596 -12.470 1.00 96.31 136 ASN A CA 1
ATOM 1062 C C . ASN A 1 136 ? -2.715 -3.321 -10.959 1.00 96.31 136 ASN A C 1
ATOM 1064 O O . ASN A 1 136 ? -3.700 -3.532 -10.251 1.00 96.31 136 ASN A O 1
ATOM 1068 N N . THR A 1 137 ? -1.579 -2.825 -10.464 1.00 96.06 137 THR A N 1
ATOM 1069 C CA . THR A 1 137 ? -1.430 -2.420 -9.058 1.00 96.06 137 THR A CA 1
ATOM 1070 C C . THR A 1 137 ? -2.345 -1.238 -8.733 1.00 96.06 137 THR A C 1
ATOM 1072 O O . THR A 1 137 ? -3.042 -1.268 -7.722 1.00 96.06 137 THR A O 1
ATOM 1075 N N . LEU A 1 138 ? -2.439 -0.243 -9.617 1.00 97.06 138 LEU A N 1
ATOM 1076 C CA . LEU A 1 138 ? -3.321 0.914 -9.453 1.00 97.06 138 LEU A CA 1
ATOM 1077 C C . LEU A 1 138 ? -4.796 0.504 -9.383 1.00 97.06 138 LEU A C 1
ATOM 1079 O O . LEU A 1 138 ? -5.540 1.027 -8.554 1.00 97.06 138 LEU A O 1
ATOM 1083 N N . ASP A 1 139 ? -5.225 -0.443 -10.213 1.00 97.75 139 ASP A N 1
ATOM 1084 C CA . ASP A 1 139 ? -6.599 -0.943 -10.177 1.00 97.75 139 ASP A CA 1
ATOM 1085 C C . ASP A 1 139 ? -6.892 -1.679 -8.857 1.00 97.75 139 ASP A C 1
ATOM 1087 O O . ASP A 1 139 ? -7.924 -1.423 -8.233 1.00 97.75 139 ASP A O 1
ATOM 1091 N N . ARG A 1 140 ? -5.934 -2.456 -8.326 1.00 97.06 140 ARG A N 1
ATOM 1092 C CA . ARG A 1 140 ? -6.041 -3.032 -6.969 1.00 97.06 140 ARG A CA 1
ATOM 1093 C C . ARG A 1 140 ? -6.121 -1.958 -5.880 1.00 97.06 140 ARG A C 1
ATOM 1095 O O . ARG A 1 140 ? -6.876 -2.121 -4.923 1.00 97.06 140 ARG A O 1
ATOM 1102 N N . VAL A 1 141 ? -5.382 -0.856 -6.010 1.00 97.06 141 VAL A N 1
ATOM 1103 C CA . VAL A 1 141 ? -5.450 0.271 -5.063 1.00 97.06 141 VAL A CA 1
ATOM 1104 C C . VAL A 1 141 ? -6.825 0.946 -5.115 1.00 97.06 141 VAL A C 1
ATOM 1106 O O . VAL A 1 141 ? -7.382 1.276 -4.065 1.00 97.06 141 VAL A O 1
ATOM 1109 N N . LYS A 1 142 ? -7.424 1.110 -6.302 1.00 97.31 142 LYS A N 1
ATOM 1110 C CA . LYS A 1 142 ? -8.800 1.626 -6.441 1.00 97.31 142 LYS A CA 1
ATOM 1111 C C . LYS A 1 142 ? -9.817 0.701 -5.770 1.00 97.31 142 LYS A C 1
ATOM 1113 O O . LYS A 1 142 ? -10.671 1.186 -5.023 1.00 97.31 142 LYS A O 1
ATOM 1118 N N . ASP A 1 143 ? -9.682 -0.611 -5.954 1.00 97.44 143 ASP A N 1
ATOM 1119 C CA . ASP A 1 143 ? -10.519 -1.600 -5.266 1.00 97.44 143 ASP A CA 1
ATOM 1120 C C . ASP A 1 143 ? -10.346 -1.519 -3.743 1.00 97.44 143 ASP A C 1
ATOM 1122 O O . ASP A 1 143 ? -11.329 -1.526 -2.996 1.00 97.44 143 ASP A O 1
ATOM 1126 N N . SER A 1 144 ? -9.108 -1.371 -3.264 1.00 97.44 144 SER A N 1
ATOM 1127 C CA . SER A 1 144 ? -8.805 -1.153 -1.846 1.00 97.44 144 SER A CA 1
ATOM 1128 C C . SER A 1 144 ? -9.459 0.118 -1.305 1.00 97.44 144 SER A C 1
ATOM 1130 O O . SER A 1 144 ? -10.059 0.070 -0.233 1.00 97.44 144 SER A O 1
ATOM 1132 N N . LYS A 1 145 ? -9.442 1.237 -2.041 1.00 96.69 145 LYS A N 1
ATOM 1133 C CA . LYS A 1 145 ? -10.153 2.466 -1.635 1.00 96.69 145 LYS A CA 1
ATOM 1134 C C . LYS A 1 145 ? -11.657 2.230 -1.499 1.00 96.69 145 LYS A C 1
ATOM 1136 O O . LYS A 1 145 ? -12.252 2.647 -0.508 1.00 96.69 145 LYS A O 1
ATOM 1141 N N . ALA A 1 146 ? -12.267 1.526 -2.453 1.00 96.50 146 ALA A N 1
ATOM 1142 C CA . ALA A 1 146 ? -13.692 1.203 -2.401 1.00 96.50 146 ALA A CA 1
ATOM 1143 C C . ALA A 1 146 ? -14.040 0.254 -1.238 1.00 96.50 146 ALA A C 1
ATOM 1145 O O . ALA A 1 146 ? -15.095 0.389 -0.610 1.00 96.50 146 ALA A O 1
ATOM 1146 N N . ARG A 1 147 ? -13.157 -0.706 -0.931 1.00 96.31 147 ARG A N 1
ATOM 1147 C CA . ARG A 1 147 ? -13.298 -1.619 0.215 1.00 96.31 147 ARG A CA 1
ATOM 1148 C C . ARG A 1 147 ? -13.123 -0.900 1.547 1.00 96.31 147 ARG A C 1
ATOM 1150 O O . ARG A 1 147 ? -13.887 -1.184 2.465 1.00 96.31 147 ARG A O 1
ATOM 1157 N N . LEU A 1 148 ? -12.173 0.032 1.642 1.00 96.75 148 LEU A N 1
ATOM 1158 C CA . LEU A 1 148 ? -11.846 0.756 2.871 1.00 96.75 148 LEU A CA 1
ATOM 1159 C C . LEU A 1 148 ? -13.081 1.408 3.495 1.00 96.75 148 LEU A C 1
ATOM 1161 O O . LEU A 1 148 ? -13.289 1.295 4.699 1.00 96.75 148 LEU A O 1
ATOM 1165 N N . GLU A 1 149 ? -13.941 2.022 2.683 1.00 94.19 149 GLU A N 1
ATOM 1166 C CA . GLU A 1 149 ? -15.164 2.681 3.159 1.00 94.19 149 GLU A CA 1
ATOM 1167 C C . GLU A 1 149 ? -16.090 1.720 3.928 1.00 94.19 149 GLU A C 1
ATOM 1169 O O . GLU A 1 149 ? -16.722 2.124 4.905 1.00 94.19 149 GLU A O 1
ATOM 1174 N N . LYS A 1 150 ? -16.091 0.430 3.571 1.00 96.06 150 LYS A N 1
ATOM 1175 C CA . LYS A 1 150 ? -16.942 -0.612 4.171 1.00 96.06 150 LYS A CA 1
ATOM 1176 C C . LYS A 1 150 ? -16.331 -1.282 5.405 1.00 96.06 150 LYS A C 1
ATOM 1178 O O . LYS A 1 150 ? -17.039 -2.008 6.097 1.00 96.06 150 LYS A O 1
ATOM 1183 N N . ILE A 1 151 ? -15.045 -1.058 5.675 1.00 95.56 151 ILE A N 1
ATOM 1184 C CA . ILE A 1 151 ? -14.336 -1.682 6.795 1.00 95.56 151 ILE A CA 1
ATOM 1185 C C . ILE A 1 151 ? -14.761 -1.033 8.110 1.00 95.56 151 ILE A C 1
ATOM 1187 O O . ILE A 1 151 ? -14.642 0.187 8.275 1.00 95.56 151 ILE A O 1
ATOM 1191 N N . ASN A 1 152 ? -15.202 -1.873 9.048 1.00 93.25 152 ASN A N 1
ATOM 1192 C CA . ASN A 1 152 ? -15.647 -1.473 10.389 1.00 93.25 152 ASN A CA 1
ATOM 1193 C C . ASN A 1 152 ? -14.871 -2.183 11.509 1.00 93.25 152 ASN A C 1
ATOM 1195 O O . ASN A 1 152 ? -15.190 -2.020 12.683 1.00 93.25 152 ASN A O 1
ATOM 1199 N N . GLN A 1 153 ? -13.871 -2.995 11.157 1.00 91.94 153 GLN A N 1
ATOM 1200 C CA . GLN A 1 153 ? -13.075 -3.759 12.111 1.00 91.94 153 GLN A CA 1
ATOM 1201 C C . GLN A 1 153 ? -11.579 -3.567 11.862 1.00 91.94 153 GLN A C 1
ATOM 1203 O O . GLN A 1 153 ? -11.116 -3.563 10.722 1.00 91.94 153 GLN A O 1
ATOM 1208 N N . ILE A 1 154 ? -10.807 -3.475 12.948 1.00 91.62 154 ILE A N 1
ATOM 1209 C CA . ILE A 1 154 ? -9.347 -3.289 12.897 1.00 91.62 154 ILE A CA 1
ATOM 1210 C C . ILE A 1 154 ? -8.665 -4.431 12.132 1.00 91.62 154 ILE A C 1
ATOM 1212 O O . ILE A 1 154 ? -7.759 -4.173 11.350 1.00 91.62 154 ILE A O 1
ATOM 1216 N N . GLY A 1 155 ? -9.111 -5.680 12.309 1.00 91.56 155 GLY A N 1
ATOM 1217 C CA . GLY A 1 155 ? -8.512 -6.831 11.621 1.00 91.56 155 GLY A CA 1
ATOM 1218 C C . GLY A 1 155 ? -8.687 -6.793 10.099 1.00 91.56 155 GLY A C 1
ATOM 1219 O O . GLY A 1 155 ? -7.772 -7.148 9.362 1.00 91.56 155 GLY A O 1
ATOM 1220 N N . GLU A 1 156 ? -9.831 -6.308 9.614 1.00 94.94 156 GLU A N 1
ATOM 1221 C CA . GLU A 1 156 ? -10.062 -6.110 8.179 1.00 94.94 156 GLU A CA 1
ATOM 1222 C C . GLU A 1 156 ? -9.197 -4.969 7.627 1.00 94.94 156 GLU A C 1
ATOM 1224 O O . GLU A 1 156 ? -8.671 -5.076 6.519 1.00 94.94 156 GLU A O 1
ATOM 1229 N N . LEU A 1 157 ? -9.015 -3.899 8.411 1.00 95.94 157 LEU A N 1
ATOM 1230 C CA . LEU A 1 157 ? -8.140 -2.783 8.052 1.00 95.94 157 LEU A CA 1
ATOM 1231 C C . LEU A 1 157 ? -6.673 -3.226 7.972 1.00 95.94 157 LEU A C 1
ATOM 1233 O O . LEU A 1 157 ? -5.998 -2.910 6.997 1.00 95.94 157 LEU A O 1
ATOM 1237 N N . GLU A 1 158 ? -6.210 -4.007 8.951 1.00 94.12 158 GLU A N 1
ATOM 1238 C CA . GLU A 1 158 ? -4.880 -4.632 8.974 1.00 94.12 158 GLU A CA 1
ATOM 1239 C C . GLU A 1 158 ? -4.665 -5.502 7.729 1.00 94.12 158 GLU A C 1
ATOM 1241 O O . GLU A 1 158 ? -3.677 -5.327 7.020 1.00 94.12 158 GLU A O 1
ATOM 1246 N N . SER A 1 159 ? -5.628 -6.367 7.396 1.00 95.75 159 SER A N 1
ATOM 1247 C CA . SER A 1 159 ? -5.554 -7.206 6.195 1.00 95.75 159 SER A CA 1
ATOM 1248 C C . SER A 1 159 ? -5.494 -6.388 4.903 1.00 95.75 159 SER A C 1
ATOM 1250 O O . SER A 1 159 ? -4.752 -6.753 3.991 1.00 95.75 159 SER A O 1
ATOM 1252 N N . LEU A 1 160 ? -6.246 -5.286 4.812 1.00 97.19 160 LEU A N 1
ATOM 1253 C CA . LEU A 1 160 ? -6.197 -4.397 3.653 1.00 97.19 160 LEU A CA 1
ATOM 1254 C C . LEU A 1 160 ? -4.827 -3.721 3.531 1.00 97.19 160 LEU A C 1
ATOM 1256 O O . LEU A 1 160 ? -4.258 -3.692 2.441 1.00 97.19 160 LEU A O 1
ATOM 1260 N N . VAL A 1 161 ? -4.292 -3.184 4.628 1.00 95.81 161 VAL A N 1
ATOM 1261 C CA . VAL A 1 161 ? -2.976 -2.524 4.658 1.00 95.81 161 VAL A CA 1
ATOM 1262 C C . VAL A 1 161 ? -1.871 -3.509 4.273 1.00 95.81 161 VAL A C 1
ATOM 1264 O O . VAL A 1 161 ? -1.047 -3.188 3.418 1.00 95.81 161 VAL A O 1
ATOM 1267 N N . ASP A 1 162 ? -1.905 -4.727 4.818 1.00 93.88 162 ASP A N 1
ATOM 1268 C CA . ASP A 1 162 ? -0.956 -5.790 4.480 1.00 93.88 162 ASP A CA 1
ATOM 1269 C C . ASP A 1 162 ? -1.047 -6.167 2.996 1.00 93.88 162 ASP A C 1
ATOM 1271 O O . ASP A 1 162 ? -0.028 -6.211 2.310 1.00 93.88 162 ASP A O 1
ATOM 1275 N N . GLN A 1 163 ? -2.258 -6.355 2.462 1.00 96.06 163 GLN A N 1
ATOM 1276 C CA . GLN A 1 163 ? -2.455 -6.698 1.053 1.00 96.0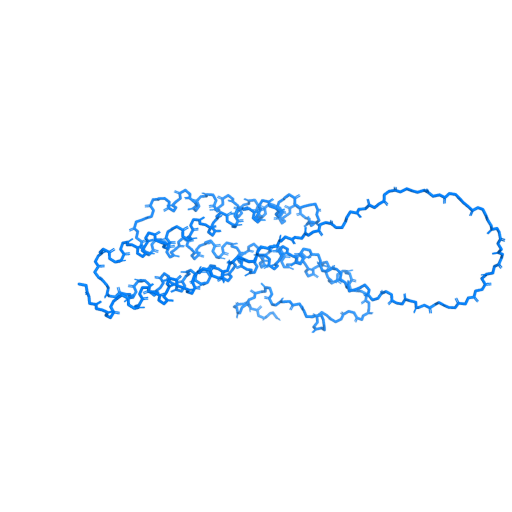6 163 GLN A CA 1
ATOM 1277 C C . GLN A 1 163 ? -1.891 -5.626 0.105 1.00 96.06 163 GLN A C 1
ATOM 1279 O O . GLN A 1 163 ? -1.278 -5.970 -0.906 1.00 96.06 163 GLN A O 1
ATOM 1284 N N . ASN A 1 164 ? -2.085 -4.337 0.404 1.00 95.3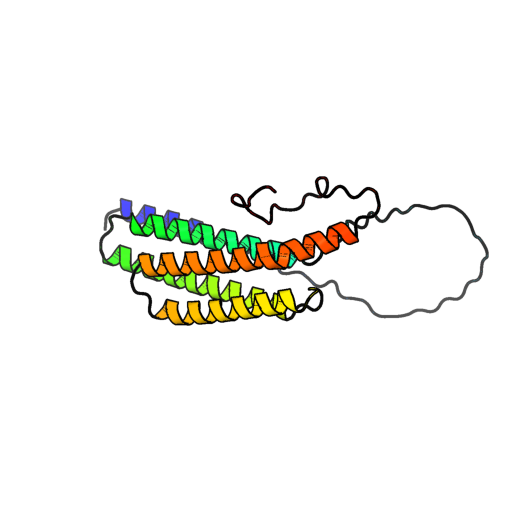8 164 ASN A N 1
ATOM 1285 C CA . ASN A 1 164 ? -1.544 -3.266 -0.440 1.00 95.38 164 ASN A CA 1
ATOM 1286 C C . ASN A 1 164 ? -0.016 -3.171 -0.333 1.00 95.38 164 ASN A C 1
ATOM 1288 O O . ASN A 1 164 ? 0.647 -3.035 -1.358 1.00 95.38 164 ASN A O 1
ATOM 1292 N N . ASN A 1 165 ? 0.555 -3.343 0.864 1.00 93.38 165 ASN A N 1
ATOM 1293 C CA . ASN A 1 165 ? 2.010 -3.391 1.025 1.00 93.38 165 ASN A CA 1
ATOM 1294 C C . ASN A 1 165 ? 2.632 -4.544 0.217 1.00 93.38 165 ASN A C 1
ATOM 1296 O O . ASN A 1 165 ? 3.625 -4.345 -0.479 1.00 93.38 165 ASN A O 1
ATOM 1300 N N . GLU A 1 166 ? 2.030 -5.735 0.253 1.00 93.38 166 GLU A N 1
ATOM 1301 C CA . GLU A 1 166 ? 2.514 -6.882 -0.525 1.00 93.38 166 GLU A CA 1
ATOM 1302 C C . GLU A 1 166 ? 2.366 -6.670 -2.039 1.00 93.38 166 GLU A C 1
ATOM 1304 O O . GLU A 1 166 ? 3.286 -6.989 -2.789 1.00 93.38 166 GLU A O 1
ATOM 1309 N N . ASN A 1 167 ? 1.275 -6.048 -2.505 1.00 93.94 167 ASN A N 1
ATOM 1310 C CA . ASN A 1 167 ? 1.145 -5.664 -3.916 1.00 93.94 167 ASN A CA 1
ATOM 1311 C C . ASN A 1 167 ? 2.262 -4.698 -4.348 1.00 93.94 167 ASN A C 1
ATOM 1313 O O . ASN A 1 167 ? 2.855 -4.877 -5.412 1.00 93.94 167 ASN A O 1
ATOM 1317 N N . LEU A 1 168 ? 2.571 -3.695 -3.521 1.00 91.88 168 LEU A N 1
ATOM 1318 C CA . LEU A 1 168 ? 3.619 -2.717 -3.810 1.00 91.88 168 LEU A CA 1
ATOM 1319 C C . LEU A 1 168 ? 5.018 -3.355 -3.804 1.00 91.88 168 LEU A C 1
ATOM 1321 O O . LEU A 1 168 ? 5.866 -3.021 -4.638 1.00 91.88 168 LEU A O 1
ATOM 1325 N N . LYS A 1 169 ? 5.266 -4.297 -2.886 1.00 89.94 169 LYS A N 1
ATOM 1326 C CA . LYS A 1 169 ? 6.496 -5.100 -2.874 1.00 89.94 169 LYS A CA 1
ATOM 1327 C C . LYS A 1 169 ? 6.619 -5.949 -4.133 1.00 89.94 169 LYS A C 1
ATOM 1329 O O . LYS A 1 169 ? 7.688 -5.934 -4.731 1.00 89.94 169 LYS A O 1
ATOM 1334 N N . ALA A 1 170 ? 5.549 -6.624 -4.555 1.00 90.50 170 ALA A N 1
ATOM 1335 C CA . ALA A 1 170 ? 5.542 -7.416 -5.782 1.00 90.50 170 ALA A CA 1
ATOM 1336 C C . ALA A 1 170 ? 5.834 -6.543 -7.012 1.00 90.50 170 ALA A C 1
ATOM 1338 O O . ALA A 1 170 ? 6.722 -6.871 -7.792 1.00 90.50 170 ALA A O 1
ATOM 1339 N N . LEU A 1 171 ? 5.190 -5.372 -7.135 1.00 90.19 171 LEU A N 1
ATOM 1340 C CA . LEU A 1 171 ? 5.505 -4.406 -8.196 1.00 90.19 171 LEU A CA 1
ATOM 1341 C C . LEU A 1 171 ? 7.000 -4.049 -8.209 1.00 90.19 171 LEU A C 1
ATOM 1343 O O . LEU A 1 171 ? 7.640 -4.058 -9.258 1.00 90.19 171 LEU A O 1
ATOM 1347 N N . THR A 1 172 ? 7.563 -3.759 -7.037 1.00 87.12 172 THR A N 1
ATOM 1348 C CA . THR A 1 172 ? 8.971 -3.365 -6.918 1.00 87.12 172 THR A CA 1
ATOM 1349 C C . THR A 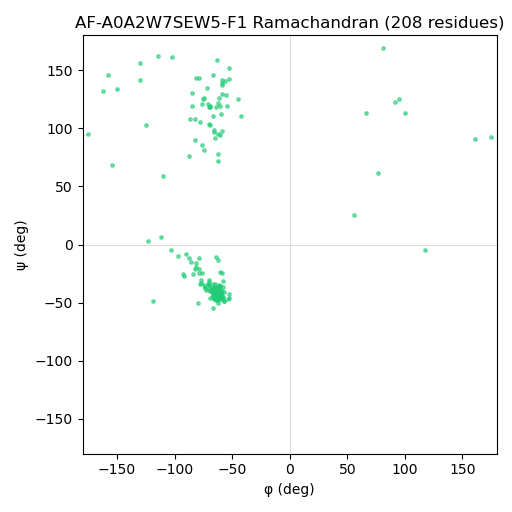1 172 ? 9.905 -4.518 -7.285 1.00 87.12 172 THR A C 1
ATOM 1351 O O . THR A 1 172 ? 10.754 -4.367 -8.158 1.00 87.12 172 THR A O 1
ATOM 1354 N N . ASN A 1 173 ? 9.743 -5.668 -6.637 1.00 87.44 173 ASN A N 1
ATOM 1355 C CA . ASN A 1 173 ? 10.699 -6.769 -6.690 1.00 87.44 173 ASN A CA 1
ATOM 1356 C C . ASN A 1 173 ? 10.594 -7.584 -7.985 1.00 87.44 173 ASN A C 1
ATOM 1358 O O . ASN A 1 173 ? 11.607 -8.075 -8.467 1.00 87.44 173 ASN A O 1
ATOM 1362 N N . GLU A 1 174 ? 9.391 -7.742 -8.542 1.00 87.75 174 GLU A N 1
ATOM 1363 C CA . GLU A 1 174 ? 9.167 -8.592 -9.720 1.00 87.75 174 GLU A CA 1
ATOM 1364 C C . GLU A 1 174 ? 9.267 -7.821 -11.038 1.00 87.75 174 GLU A C 1
ATOM 1366 O O . GLU A 1 174 ? 9.591 -8.415 -12.063 1.00 87.75 174 GLU A O 1
ATOM 1371 N N . TRP A 1 175 ? 8.994 -6.511 -11.033 1.00 88.50 175 TRP A N 1
ATOM 1372 C CA . TRP A 1 175 ? 8.884 -5.733 -12.272 1.00 88.50 175 TRP A CA 1
ATOM 1373 C C . TRP A 1 175 ? 9.914 -4.614 -12.371 1.00 88.50 175 TRP A C 1
ATOM 1375 O O . TRP A 1 175 ? 10.586 -4.498 -13.394 1.00 88.50 175 TRP A O 1
ATOM 1385 N N . ILE A 1 176 ? 10.061 -3.799 -11.324 1.00 84.38 176 ILE A N 1
ATOM 1386 C CA . ILE A 1 176 ? 10.934 -2.618 -11.384 1.00 84.38 176 ILE A CA 1
ATOM 1387 C C . ILE A 1 176 ? 12.406 -3.008 -11.205 1.00 84.38 176 ILE A C 1
ATOM 1389 O O . ILE A 1 176 ? 13.246 -2.626 -12.018 1.00 84.38 176 ILE A O 1
ATOM 1393 N N . MET A 1 177 ? 12.726 -3.784 -10.167 1.00 83.00 177 MET A N 1
ATOM 1394 C CA . MET A 1 177 ? 14.111 -4.139 -9.845 1.00 83.00 177 MET A CA 1
ATOM 1395 C C . MET A 1 177 ? 14.820 -4.929 -10.954 1.00 83.00 177 MET A C 1
ATOM 1397 O O . MET A 1 177 ? 15.921 -4.520 -11.319 1.00 83.00 177 MET A O 1
ATOM 1401 N N . PRO A 1 178 ? 14.219 -5.962 -11.578 1.00 82.69 178 PRO A N 1
ATOM 1402 C CA . PRO A 1 178 ? 14.899 -6.699 -12.645 1.00 82.69 178 PRO A CA 1
ATOM 1403 C C . PRO A 1 178 ? 15.265 -5.811 -13.839 1.00 82.69 178 PRO A C 1
ATOM 1405 O O . PRO A 1 178 ? 16.323 -5.968 -14.441 1.00 82.69 178 PRO A O 1
ATOM 1408 N N . LYS A 1 179 ? 14.406 -4.838 -14.168 1.00 78.62 179 LYS A N 1
ATOM 1409 C CA . LYS A 1 179 ? 14.647 -3.892 -15.263 1.00 78.62 179 LYS A CA 1
ATOM 1410 C C . LYS A 1 179 ? 15.714 -2.864 -14.915 1.00 78.62 179 LYS A C 1
ATOM 1412 O O . LYS A 1 179 ? 16.540 -2.535 -15.763 1.00 78.62 179 LYS A O 1
ATOM 1417 N N . LEU A 1 180 ? 15.736 -2.404 -13.667 1.00 78.19 180 LEU A N 1
ATOM 1418 C CA . LEU A 1 180 ? 16.807 -1.554 -13.161 1.00 78.19 180 LEU A CA 1
ATOM 1419 C C . LEU A 1 180 ? 18.161 -2.270 -13.233 1.00 78.19 180 LEU A C 1
ATOM 1421 O O . LEU A 1 180 ? 19.138 -1.697 -13.709 1.00 78.19 180 LEU A O 1
ATOM 1425 N N . GLU A 1 181 ? 18.217 -3.527 -12.797 1.00 76.50 181 GLU A N 1
ATOM 1426 C CA . GLU A 1 181 ? 19.433 -4.338 -12.843 1.00 76.50 181 GLU A CA 1
ATOM 1427 C C . GLU A 1 181 ? 19.896 -4.603 -14.274 1.00 76.50 181 GLU A C 1
ATOM 1429 O O . GLU A 1 181 ? 21.090 -4.487 -14.544 1.00 76.50 181 GLU A O 1
ATOM 1434 N N . GLU A 1 182 ? 18.974 -4.897 -15.198 1.00 74.62 182 GLU A N 1
ATOM 1435 C CA . GLU A 1 182 ? 19.261 -5.055 -16.629 1.00 74.62 182 GLU A CA 1
ATOM 1436 C C . GLU A 1 182 ? 19.891 -3.780 -17.212 1.00 74.62 182 GLU A C 1
ATOM 1438 O O . GLU A 1 182 ? 20.918 -3.850 -17.889 1.00 74.62 182 GLU A O 1
ATOM 1443 N N . GLN A 1 183 ? 19.328 -2.607 -16.906 1.00 71.38 183 GLN A N 1
ATOM 1444 C CA . GLN A 1 183 ? 19.851 -1.331 -17.395 1.00 71.38 183 GLN A CA 1
ATOM 1445 C C . GLN A 1 183 ? 21.195 -0.970 -16.771 1.00 71.38 183 GLN A C 1
ATOM 1447 O O . GLN A 1 183 ? 22.110 -0.595 -17.497 1.00 71.38 183 GLN A O 1
ATOM 1452 N N . ILE A 1 184 ? 21.352 -1.110 -15.453 1.00 68.00 184 ILE A N 1
ATOM 1453 C CA . ILE A 1 184 ? 22.633 -0.839 -14.792 1.00 68.00 184 ILE A CA 1
ATOM 1454 C C . ILE A 1 184 ? 23.699 -1.799 -15.330 1.00 68.00 184 ILE A C 1
ATOM 1456 O O . ILE A 1 184 ? 24.762 -1.341 -15.735 1.00 68.00 184 IL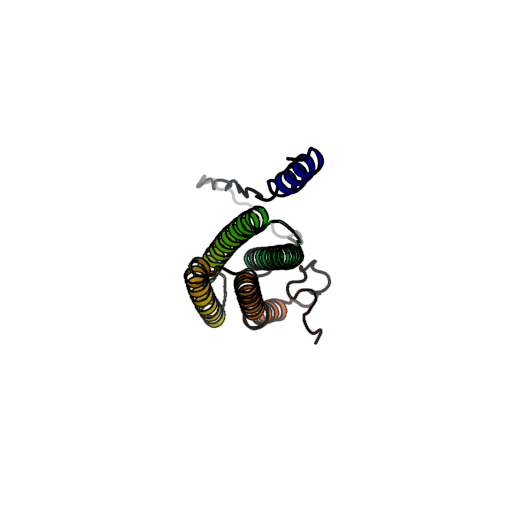E A O 1
ATOM 1460 N N . SER A 1 185 ? 23.400 -3.099 -15.420 1.00 65.75 185 SER A N 1
ATOM 1461 C CA . SER A 1 185 ? 24.328 -4.121 -15.928 1.00 65.75 185 SER A CA 1
ATOM 1462 C C . SER A 1 185 ? 24.678 -3.922 -17.405 1.00 65.75 185 SER A C 1
ATOM 1464 O O . SER A 1 185 ? 25.809 -4.189 -17.801 1.00 65.75 185 SER A O 1
ATOM 1466 N N . GLY A 1 186 ? 23.736 -3.428 -18.214 1.00 55.53 186 GLY A N 1
ATOM 1467 C CA . GLY A 1 186 ? 23.954 -3.096 -19.625 1.00 55.53 186 GLY A CA 1
ATOM 1468 C C . GLY A 1 186 ? 24.676 -1.762 -19.864 1.00 55.53 186 GLY A C 1
ATOM 1469 O O . GLY A 1 186 ? 25.257 -1.574 -20.930 1.00 55.53 186 GLY A O 1
ATOM 1470 N N . ILE A 1 187 ? 24.656 -0.846 -18.889 1.00 53.34 187 ILE A N 1
ATOM 1471 C CA . ILE A 1 187 ? 25.309 0.476 -18.935 1.00 53.34 187 ILE A CA 1
ATOM 1472 C C . ILE A 1 187 ? 26.680 0.463 -18.229 1.00 53.34 187 ILE A C 1
ATOM 1474 O O . ILE A 1 187 ? 27.446 1.416 -18.382 1.00 53.34 187 ILE A O 1
ATOM 1478 N N . VAL A 1 188 ? 27.038 -0.604 -17.498 1.00 47.81 188 VAL A N 1
ATOM 1479 C CA . VAL A 1 188 ? 28.362 -0.751 -16.867 1.00 47.81 188 VAL A CA 1
ATOM 1480 C C . VAL A 1 188 ? 29.461 -0.693 -17.936 1.00 47.81 188 VAL A C 1
ATOM 1482 O O . VAL A 1 188 ? 29.792 -1.680 -18.589 1.00 47.81 188 VAL A O 1
ATOM 1485 N N . GLN A 1 189 ? 30.056 0.492 -18.100 1.00 46.97 189 GLN A N 1
ATOM 1486 C CA . GLN A 1 189 ? 31.419 0.630 -18.600 1.00 46.97 189 GLN A CA 1
ATOM 1487 C C . GLN A 1 189 ? 32.344 -0.129 -17.642 1.00 46.97 189 GLN A C 1
ATOM 1489 O O . GLN A 1 189 ? 32.151 -0.055 -16.424 1.00 46.97 189 GLN A O 1
ATOM 1494 N N . ASP A 1 190 ? 33.335 -0.844 -18.187 1.00 38.41 190 ASP A N 1
ATOM 1495 C CA . ASP A 1 190 ? 34.378 -1.531 -17.414 1.00 38.41 190 ASP A CA 1
ATOM 1496 C C . ASP A 1 190 ? 34.869 -0.630 -16.263 1.00 38.41 190 ASP A C 1
ATOM 1498 O O . ASP A 1 190 ? 35.494 0.406 -16.493 1.00 38.41 190 ASP A O 1
ATOM 1502 N N . GLY A 1 191 ? 34.545 -1.009 -15.019 1.00 42.47 191 GLY A N 1
ATOM 1503 C CA . GLY A 1 191 ? 34.936 -0.281 -13.806 1.00 42.47 191 GLY A CA 1
ATOM 1504 C C . GLY A 1 191 ? 33.808 0.296 -12.938 1.00 42.47 191 GLY A C 1
ATOM 1505 O O . GLY A 1 191 ? 34.113 0.807 -11.861 1.00 42.47 191 GLY A O 1
ATOM 1506 N N . PHE A 1 192 ? 32.528 0.210 -13.326 1.00 41.12 192 PHE A N 1
ATOM 1507 C CA . PHE A 1 192 ? 31.428 0.559 -12.413 1.00 41.12 192 PHE A CA 1
ATOM 1508 C C . PHE A 1 192 ? 31.177 -0.574 -11.405 1.00 41.12 192 PHE A C 1
ATOM 1510 O O . PHE A 1 192 ? 30.620 -1.613 -11.751 1.00 41.12 192 PHE A O 1
ATOM 1517 N N . ASP A 1 193 ? 31.591 -0.376 -10.151 1.00 44.72 193 ASP A N 1
ATOM 1518 C CA . ASP A 1 193 ? 31.249 -1.267 -9.040 1.00 44.72 193 ASP A CA 1
ATOM 1519 C C . ASP A 1 193 ? 29.893 -0.841 -8.438 1.00 44.72 193 ASP A C 1
ATOM 1521 O O . ASP A 1 193 ? 29.834 0.189 -7.753 1.00 44.72 193 ASP A O 1
ATOM 1525 N N . PRO A 1 194 ? 28.798 -1.602 -8.637 1.00 43.41 194 PRO A N 1
ATOM 1526 C CA . PRO A 1 194 ? 27.482 -1.281 -8.080 1.00 43.41 194 PRO A CA 1
ATOM 1527 C C . PRO A 1 194 ? 27.449 -1.317 -6.543 1.00 43.41 194 PRO A C 1
ATOM 1529 O O . PRO A 1 194 ? 26.486 -0.843 -5.948 1.00 43.41 194 PRO A O 1
ATOM 1532 N N . ARG A 1 195 ? 28.498 -1.836 -5.886 1.00 44.91 195 ARG A N 1
ATOM 1533 C CA . ARG A 1 195 ? 28.679 -1.780 -4.424 1.00 44.91 195 ARG A CA 1
ATOM 1534 C C . ARG A 1 195 ? 29.346 -0.483 -3.953 1.00 44.91 195 ARG A C 1
ATOM 1536 O O . ARG A 1 195 ? 29.324 -0.198 -2.759 1.00 44.91 195 ARG A O 1
ATOM 1543 N N . SER A 1 196 ? 29.958 0.274 -4.868 1.00 42.44 196 SER A N 1
ATOM 1544 C CA . SER A 1 196 ? 30.648 1.543 -4.586 1.00 42.44 196 SER A CA 1
ATOM 1545 C C . SER A 1 196 ? 29.746 2.769 -4.752 1.00 42.44 196 SER A C 1
ATOM 1547 O O . SER A 1 196 ? 29.971 3.799 -4.116 1.00 42.44 196 SER A O 1
ATOM 1549 N N . ALA A 1 197 ? 28.699 2.659 -5.574 1.00 46.25 197 ALA A N 1
ATOM 1550 C CA . ALA A 1 197 ? 27.610 3.617 -5.576 1.00 46.25 197 ALA A CA 1
ATOM 1551 C C . ALA A 1 197 ? 26.750 3.348 -4.336 1.00 46.25 197 ALA A C 1
ATOM 1553 O O . ALA A 1 197 ? 26.289 2.227 -4.147 1.00 46.25 197 ALA A O 1
ATOM 1554 N N . GLU A 1 198 ? 26.527 4.357 -3.494 1.00 49.41 198 GLU A N 1
ATOM 1555 C CA . GLU A 1 198 ? 25.537 4.322 -2.408 1.00 49.41 198 GLU A CA 1
ATOM 1556 C C . GLU A 1 198 ? 24.120 4.153 -2.992 1.00 49.41 198 GLU A C 1
ATOM 1558 O O . GLU A 1 198 ? 23.325 5.094 -3.047 1.00 49.41 198 GLU A O 1
ATOM 1563 N N . LEU A 1 199 ? 23.809 2.965 -3.503 1.00 52.94 199 LEU A N 1
ATOM 1564 C CA . LEU A 1 199 ? 22.475 2.579 -3.917 1.00 52.94 199 LEU A CA 1
ATOM 1565 C C . LEU A 1 199 ? 21.682 2.276 -2.642 1.00 52.94 199 LEU A C 1
ATOM 1567 O O . LEU A 1 199 ? 22.099 1.427 -1.850 1.00 52.94 199 LEU A O 1
ATOM 1571 N N . PRO A 1 200 ? 20.562 2.977 -2.394 1.00 54.25 200 PRO A N 1
ATOM 1572 C CA . PRO A 1 200 ? 19.656 2.609 -1.318 1.00 54.25 200 PRO A CA 1
ATOM 1573 C C . PRO A 1 200 ? 19.264 1.129 -1.425 1.00 54.25 200 PRO A C 1
ATOM 1575 O O . PRO A 1 200 ? 19.040 0.623 -2.518 1.00 54.25 200 PRO A O 1
ATOM 1578 N N . ASP A 1 201 ? 19.133 0.433 -0.296 1.00 62.47 201 ASP A N 1
ATOM 1579 C CA . ASP A 1 201 ? 18.538 -0.907 -0.286 1.00 62.47 201 ASP A CA 1
ATOM 1580 C C . ASP A 1 201 ? 17.051 -0.810 -0.684 1.00 62.47 201 ASP A C 1
ATOM 1582 O O . ASP A 1 201 ? 16.185 -0.423 0.115 1.00 62.47 201 ASP A O 1
ATOM 1586 N N . PHE A 1 202 ? 16.772 -1.097 -1.957 1.00 58.44 202 PHE A N 1
ATOM 1587 C CA . PHE A 1 202 ? 15.434 -1.045 -2.557 1.00 58.44 202 PHE A CA 1
ATOM 1588 C C . PHE A 1 202 ? 14.626 -2.328 -2.322 1.00 58.44 202 PHE A C 1
ATOM 1590 O O . PHE A 1 202 ? 13.389 -2.293 -2.257 1.00 58.44 202 PHE A O 1
ATOM 1597 N N . TYR A 1 203 ? 15.334 -3.434 -2.109 1.00 57.25 203 TYR A N 1
ATOM 1598 C CA . TYR A 1 203 ? 14.793 -4.755 -1.830 1.00 57.25 203 TYR A CA 1
ATOM 1599 C C . TYR A 1 203 ? 14.104 -4.800 -0.461 1.00 57.25 203 TYR A C 1
ATOM 1601 O O . TYR A 1 203 ? 12.970 -5.280 -0.327 1.00 57.25 203 TYR A O 1
ATOM 1609 N N . GLY A 1 204 ? 14.712 -4.149 0.532 1.00 54.00 204 GLY A N 1
ATOM 1610 C CA . GLY A 1 204 ? 14.243 -4.163 1.909 1.00 54.00 204 GLY A CA 1
ATOM 1611 C C . GLY A 1 204 ? 14.673 -5.432 2.645 1.00 54.00 204 GLY A C 1
ATOM 1612 O O . GLY A 1 204 ? 15.134 -6.406 2.061 1.00 54.00 204 GLY A O 1
ATOM 1613 N N . LYS A 1 205 ? 14.486 -5.414 3.965 1.00 50.97 205 LYS A N 1
ATOM 1614 C CA . LYS A 1 205 ? 15.119 -6.333 4.931 1.00 50.97 205 LYS A CA 1
ATOM 1615 C C . LYS A 1 205 ? 14.780 -7.823 4.761 1.00 50.97 205 LYS A C 1
ATOM 1617 O O . LYS A 1 205 ? 15.448 -8.648 5.370 1.00 50.97 205 LYS A O 1
ATOM 1622 N N . ASP A 1 206 ? 13.759 -8.142 3.969 1.00 47.31 206 ASP A N 1
ATOM 1623 C CA . ASP A 1 206 ? 13.207 -9.491 3.809 1.00 47.31 206 ASP A CA 1
ATOM 1624 C C . ASP A 1 206 ? 13.466 -10.090 2.416 1.00 47.31 206 ASP A C 1
ATOM 1626 O O . ASP A 1 206 ? 12.924 -11.147 2.091 1.00 47.31 206 ASP A O 1
ATOM 1630 N N . ALA A 1 207 ? 14.245 -9.425 1.558 1.00 45.06 207 ALA A N 1
ATOM 1631 C CA . ALA A 1 207 ? 14.550 -9.994 0.255 1.00 45.06 207 ALA A CA 1
ATOM 1632 C C . ALA A 1 207 ? 15.516 -11.183 0.388 1.00 45.06 207 ALA A C 1
ATOM 1634 O O . ALA A 1 207 ? 16.515 -11.084 1.109 1.00 45.06 207 ALA A O 1
ATOM 1635 N N . PRO A 1 208 ? 15.252 -12.306 -0.301 1.00 34.38 208 PRO A N 1
ATOM 1636 C CA . PRO A 1 208 ? 16.222 -13.382 -0.384 1.00 34.38 208 PRO A CA 1
ATOM 1637 C C . PRO A 1 208 ? 17.476 -12.856 -1.087 1.00 34.38 208 PRO A C 1
ATOM 1639 O O . PRO A 1 208 ? 17.412 -12.368 -2.213 1.00 34.38 208 PRO A O 1
ATOM 1642 N N . ILE A 1 209 ? 18.612 -12.949 -0.398 1.00 35.56 209 ILE A N 1
ATOM 1643 C CA . ILE A 1 209 ? 19.928 -12.793 -1.012 1.00 35.56 209 ILE A CA 1
ATOM 1644 C C . ILE A 1 209 ? 20.078 -13.996 -1.948 1.00 35.56 209 ILE A C 1
ATOM 1646 O O . ILE A 1 209 ? 20.121 -15.131 -1.466 1.00 35.56 209 ILE A O 1
ATOM 1650 N N . LEU A 1 210 ? 20.059 -13.754 -3.260 1.00 34.47 210 LEU A N 1
ATOM 1651 C CA . LEU A 1 210 ? 20.431 -14.757 -4.260 1.00 34.47 210 LEU A CA 1
ATOM 1652 C C . LEU A 1 210 ? 21.937 -15.028 -4.205 1.00 34.47 210 LEU A C 1
ATOM 1654 O O . LEU A 1 210 ? 22.711 -14.050 -4.090 1.00 34.47 210 LEU A O 1
#

pLDDT: mean 70.23, std 23.86, range [27.16, 97.75]

Sequence (210 aa):
MSPKSFFLFCFLGLALVFWMPAFAQTIPAVPKSLSVGEGLSKGFPSGGLESITTKPEIPYLEELKQIQSLKKSYDSLRKELKELKEITADSTQRDSLFTLAKERSKALLEQESKKLESLIQSEDIPGEEIKNASKNTLDRVKDSKARLEKINQIGELESLVDQNNENLKALTNEWIMPKLEEQISGIVQDGFDPRSAELPDFYGKDAPIL

Secondary structure (DSSP, 8-state):
--HHHHHHHHHHHHTSS---------PPPPPP--------------------------TTHHHHHHHHHHHHHHHHHHHHHHHHHH----HHHHHHHHHHHHHHHHHHHHHHHHHHHHHHH-SSS--HHHHHHHHHHHHHHHHHHHHHTT--SHHHHHHHHHHHHHHHHHIIIIIIHHHHHHHHHHH--TT--TTTS----SS-TT----

Mean predicted aligned error: 15.92 Å

Solvent-accessible surface area (backbone atoms only — not comparable to full-atom values): 13246 Å² total; per-residue (Å²): 135,59,75,72,62,56,56,57,55,53,58,61,57,63,71,68,75,80,80,74,85,79,82,77,78,80,77,81,80,82,86,84,81,88,82,88,82,90,81,92,78,92,83,85,88,80,84,84,77,85,72,75,79,70,69,80,79,62,81,64,51,66,60,50,52,52,50,53,52,47,53,52,52,45,54,50,52,51,52,51,50,53,52,58,71,69,56,90,64,57,71,70,59,48,51,52,53,50,51,51,52,51,52,52,51,52,52,49,49,50,53,49,42,54,50,32,51,51,55,50,68,42,81,81,63,77,57,69,62,44,34,50,50,31,49,56,51,37,52,52,45,52,53,47,56,64,48,53,76,73,56,88,47,71,69,59,48,47,51,51,52,52,52,51,46,51,52,54,48,46,46,41,64,72,45,48,47,58,53,50,50,50,49,53,65,73,63,52,56,96,84,68,54,79,87,74,49,91,67,75,81,80,77,49,99,81,53,82,84,126